Protein AF-W6NGU7-F1 (afdb_monomer)

Organism: Haemonchus contortus (NCBI:txid6289)

pLDDT: mean 90.73, std 14.0, range [36.94, 98.56]

Mean predicted aligned error: 6.14 Å

Structure (mmCIF, N/CA/C/O backbone):
data_AF-W6NGU7-F1
#
_entry.id   AF-W6NGU7-F1
#
loop_
_atom_site.group_PDB
_atom_site.id
_atom_site.type_symbol
_atom_site.label_atom_id
_atom_site.label_alt_id
_atom_site.label_comp_id
_atom_site.label_asym_id
_atom_site.label_entity_id
_atom_site.label_seq_id
_atom_site.pdbx_PDB_ins_code
_atom_site.Cartn_x
_atom_site.Cartn_y
_atom_site.Cartn_z
_atom_site.occupancy
_atom_site.B_iso_or_equiv
_atom_site.auth_seq_id
_atom_site.auth_comp_id
_atom_site.auth_asym_id
_atom_site.auth_atom_id
_atom_site.pdbx_PDB_model_num
ATOM 1 N N . TYR A 1 1 ? 5.693 -17.041 -11.071 1.00 96.50 1 TYR A N 1
ATOM 2 C CA . TYR A 1 1 ? 6.807 -16.173 -10.659 1.00 96.50 1 TYR A CA 1
ATOM 3 C C . TYR A 1 1 ? 6.241 -14.793 -10.405 1.00 96.50 1 TYR A C 1
ATOM 5 O O . TYR A 1 1 ? 5.363 -14.387 -11.156 1.00 96.50 1 TYR A O 1
ATOM 13 N N . ALA A 1 2 ? 6.645 -14.127 -9.330 1.00 98.19 2 ALA A N 1
ATOM 14 C CA . ALA A 1 2 ? 6.171 -12.786 -8.999 1.00 98.19 2 ALA A CA 1
ATOM 15 C C . ALA A 1 2 ? 7.295 -11.979 -8.355 1.00 98.19 2 ALA A C 1
ATOM 17 O O . ALA A 1 2 ? 8.080 -12.539 -7.589 1.00 98.19 2 ALA A O 1
ATOM 18 N N . VAL A 1 3 ? 7.331 -10.678 -8.635 1.00 98.12 3 VAL A N 1
ATOM 19 C CA . VAL A 1 3 ? 8.268 -9.720 -8.042 1.00 98.12 3 VAL A CA 1
ATOM 20 C C . VAL A 1 3 ? 7.463 -8.587 -7.412 1.00 98.12 3 VAL A C 1
ATOM 22 O O . VAL A 1 3 ? 6.506 -8.104 -8.012 1.00 98.12 3 VAL A O 1
ATOM 25 N N . THR A 1 4 ? 7.822 -8.179 -6.198 1.00 98.00 4 THR A N 1
ATOM 26 C CA . THR A 1 4 ? 7.176 -7.072 -5.482 1.00 98.00 4 THR A CA 1
ATOM 27 C C . THR A 1 4 ? 8.175 -5.959 -5.212 1.00 98.00 4 THR A C 1
ATOM 29 O O . THR A 1 4 ? 9.352 -6.215 -4.964 1.00 98.00 4 THR A O 1
ATOM 32 N N . SER A 1 5 ? 7.696 -4.715 -5.212 1.00 97.25 5 SER A N 1
ATOM 33 C CA . SER A 1 5 ? 8.523 -3.525 -4.984 1.00 97.25 5 SER A CA 1
ATOM 34 C C . SER A 1 5 ? 9.091 -3.420 -3.570 1.00 97.25 5 SER A C 1
ATOM 36 O O . SER A 1 5 ? 10.084 -2.735 -3.356 1.00 97.25 5 SER A O 1
ATOM 38 N N . ALA A 1 6 ? 8.422 -4.027 -2.595 1.00 96.12 6 ALA A N 1
ATOM 39 C CA . ALA A 1 6 ? 8.728 -3.907 -1.178 1.00 96.12 6 ALA A CA 1
ATOM 40 C C . ALA A 1 6 ? 8.421 -5.222 -0.452 1.00 96.12 6 ALA A C 1
ATOM 42 O O . ALA A 1 6 ? 7.676 -6.071 -0.964 1.00 96.12 6 ALA A O 1
ATOM 43 N N . ASP A 1 7 ? 8.971 -5.353 0.754 1.00 94.06 7 ASP A N 1
ATOM 44 C CA . ASP A 1 7 ? 8.638 -6.437 1.668 1.00 94.06 7 ASP A CA 1
ATOM 45 C C . ASP A 1 7 ? 7.287 -6.201 2.363 1.00 94.06 7 ASP A C 1
ATOM 47 O O . ASP A 1 7 ? 6.743 -5.094 2.367 1.00 94.06 7 ASP A O 1
ATOM 51 N N . TYR A 1 8 ? 6.747 -7.238 3.004 1.00 90.06 8 TYR A N 1
ATOM 52 C CA . TYR A 1 8 ? 5.404 -7.234 3.602 1.00 90.06 8 TYR A CA 1
ATOM 53 C C . TYR A 1 8 ? 5.187 -6.154 4.680 1.00 90.06 8 TYR A C 1
ATOM 55 O O . TYR A 1 8 ? 4.049 -5.834 5.025 1.00 90.06 8 TYR A O 1
ATOM 63 N N . ASN A 1 9 ? 6.264 -5.619 5.260 1.00 89.19 9 ASN A N 1
ATOM 64 C CA . ASN A 1 9 ? 6.237 -4.636 6.339 1.00 89.19 9 ASN A CA 1
ATOM 65 C C . ASN A 1 9 ? 6.692 -3.229 5.913 1.00 89.19 9 ASN A C 1
ATOM 67 O O . ASN A 1 9 ? 6.737 -2.335 6.769 1.00 89.19 9 ASN A O 1
ATOM 71 N N . GLU A 1 10 ? 6.970 -3.018 4.630 1.00 91.38 10 GLU A N 1
ATOM 72 C CA . GLU A 1 10 ? 7.546 -1.792 4.077 1.00 91.38 10 GLU A CA 1
ATOM 73 C C . GLU A 1 10 ? 6.582 -1.043 3.154 1.00 91.38 10 GLU A C 1
ATOM 75 O O . GLU A 1 10 ? 5.502 -1.516 2.805 1.00 91.38 10 GLU A O 1
ATOM 80 N N . LEU A 1 11 ? 6.965 0.182 2.795 1.00 90.44 11 LEU A N 1
ATOM 81 C CA . LEU A 1 11 ? 6.268 0.989 1.800 1.00 90.44 11 LEU A CA 1
ATOM 82 C C . LEU A 1 11 ? 7.056 0.974 0.495 1.00 90.44 11 LEU A C 1
ATOM 84 O O . LEU A 1 11 ? 8.282 0.994 0.515 1.00 90.44 11 LEU A O 1
ATOM 88 N N . GLY A 1 12 ? 6.345 1.030 -0.630 1.00 93.31 12 GLY A N 1
ATOM 89 C CA . GLY A 1 12 ? 6.946 1.455 -1.889 1.00 93.31 12 GLY A CA 1
ATOM 90 C C . GLY A 1 12 ? 7.210 2.964 -1.898 1.00 93.31 12 GLY A C 1
ATOM 91 O O . GLY A 1 12 ? 6.580 3.734 -1.155 1.00 93.31 12 GLY A O 1
ATOM 92 N N . PHE A 1 13 ? 8.099 3.398 -2.784 1.00 96.81 13 PHE A N 1
ATOM 93 C CA . PHE A 1 13 ? 8.490 4.798 -2.925 1.00 96.81 13 PHE A CA 1
ATOM 94 C C . PHE A 1 13 ? 8.098 5.357 -4.288 1.00 96.81 13 PHE A C 1
ATOM 96 O O . PHE A 1 13 ? 8.319 4.731 -5.324 1.00 96.81 13 PHE A O 1
ATOM 103 N N . ALA A 1 14 ? 7.551 6.569 -4.270 1.00 97.25 14 ALA A N 1
ATOM 104 C CA . ALA A 1 14 ? 7.391 7.387 -5.456 1.00 97.25 14 ALA A CA 1
ATOM 105 C C . ALA A 1 14 ? 8.722 8.084 -5.770 1.00 97.25 14 ALA A C 1
ATOM 107 O O . ALA A 1 14 ? 9.477 8.409 -4.855 1.00 97.25 14 ALA A O 1
ATOM 108 N N . THR A 1 15 ? 9.016 8.320 -7.043 1.00 96.25 15 THR A N 1
ATOM 109 C CA . THR A 1 15 ? 10.261 8.932 -7.517 1.00 96.25 15 THR A CA 1
ATOM 110 C C . THR A 1 15 ? 9.990 9.983 -8.591 1.00 96.25 15 THR A C 1
ATOM 112 O O . THR A 1 15 ? 8.844 10.195 -8.990 1.00 96.25 15 THR A O 1
ATOM 115 N N . TYR A 1 16 ? 11.032 10.695 -9.027 1.00 95.06 16 TYR A N 1
ATOM 116 C CA . TYR A 1 16 ? 10.903 11.871 -9.899 1.00 95.06 16 TYR A CA 1
ATOM 117 C C . TYR A 1 16 ? 10.028 12.977 -9.290 1.00 95.06 16 TYR A C 1
ATOM 119 O O . TYR A 1 16 ? 9.291 13.682 -9.976 1.00 95.06 16 TYR A O 1
ATOM 127 N N . CYS A 1 17 ? 10.112 13.128 -7.967 1.00 95.12 17 CYS A N 1
ATOM 128 C CA . CYS A 1 17 ? 9.355 14.119 -7.202 1.00 95.12 17 CYS A CA 1
ATOM 129 C C . CYS A 1 17 ? 9.950 15.534 -7.302 1.00 95.12 17 CYS A C 1
ATOM 131 O O . CYS A 1 17 ? 9.312 16.524 -6.923 1.00 95.12 17 CYS A O 1
ATOM 133 N N . ASP A 1 18 ? 11.180 15.643 -7.809 1.00 89.56 18 ASP A N 1
ATOM 134 C CA . ASP A 1 18 ? 11.758 16.908 -8.239 1.00 89.56 18 ASP A CA 1
ATOM 135 C C . ASP A 1 18 ? 11.847 16.963 -9.759 1.00 89.56 18 ASP A C 1
ATOM 137 O O . ASP A 1 18 ? 12.786 16.452 -10.355 1.00 89.56 18 ASP A O 1
ATOM 141 N N . ASN A 1 19 ? 10.794 17.510 -10.362 1.00 90.31 19 ASN A N 1
ATOM 142 C CA . ASN A 1 19 ? 10.648 17.700 -11.796 1.00 90.31 19 ASN A CA 1
ATOM 143 C C . ASN A 1 19 ? 10.334 19.171 -12.107 1.00 90.31 19 ASN A C 1
ATOM 145 O O . ASN A 1 19 ? 9.852 19.914 -11.242 1.00 90.31 19 ASN A O 1
ATOM 149 N N . ASP A 1 20 ? 10.581 19.550 -13.359 1.00 87.06 20 ASP A N 1
ATOM 150 C CA . ASP A 1 20 ? 10.415 20.914 -13.878 1.00 87.06 20 ASP A CA 1
ATOM 151 C C . ASP A 1 20 ? 8.970 21.239 -14.291 1.00 87.06 20 ASP A C 1
ATOM 153 O O . ASP A 1 20 ? 8.683 22.347 -14.731 1.00 87.06 20 ASP A O 1
ATOM 157 N N . LEU A 1 21 ? 8.048 20.281 -14.152 1.00 88.38 21 LEU A N 1
ATOM 158 C CA . LEU A 1 21 ? 6.637 20.438 -14.514 1.00 88.38 21 LEU A CA 1
ATOM 159 C C . LEU A 1 21 ? 5.780 20.953 -13.348 1.00 88.38 21 LEU A C 1
ATOM 161 O O . LEU A 1 21 ? 4.565 21.063 -13.491 1.00 88.38 21 LEU A O 1
ATOM 165 N N . ASP A 1 22 ? 6.392 21.207 -12.184 1.00 84.75 22 ASP A N 1
ATOM 166 C CA . ASP A 1 22 ? 5.703 21.511 -10.921 1.00 84.75 22 ASP A CA 1
ATOM 167 C C . ASP A 1 22 ? 4.605 20.489 -10.565 1.00 84.75 22 ASP A C 1
ATOM 169 O O . ASP A 1 22 ? 3.652 20.786 -9.844 1.00 84.75 22 ASP A O 1
ATOM 173 N N . LEU A 1 23 ? 4.763 19.248 -11.027 1.00 91.69 23 LEU A N 1
ATOM 174 C CA . LEU A 1 23 ? 3.886 18.134 -10.692 1.00 91.69 23 LEU A CA 1
ATOM 175 C C . LEU A 1 23 ? 4.378 17.422 -9.417 1.00 91.69 23 LEU A C 1
ATOM 177 O O . LEU A 1 23 ? 5.518 17.627 -8.972 1.00 91.69 23 LEU A O 1
ATOM 181 N N . PRO A 1 24 ? 3.547 16.555 -8.807 1.00 94.19 24 PRO A N 1
ATOM 182 C CA . PRO A 1 24 ? 4.011 15.560 -7.843 1.00 94.19 24 PRO A CA 1
ATOM 183 C C . PRO A 1 24 ? 5.054 14.598 -8.454 1.00 94.19 24 PRO A C 1
ATOM 185 O O . PRO A 1 24 ? 5.667 14.864 -9.483 1.00 94.19 24 PRO A O 1
ATOM 188 N N . CYS A 1 25 ? 5.284 13.457 -7.811 1.00 96.62 25 CYS A N 1
ATOM 189 C CA . CYS A 1 25 ? 6.168 12.415 -8.334 1.00 96.62 25 CYS A CA 1
ATOM 190 C C . CYS A 1 25 ? 5.651 11.834 -9.665 1.00 96.62 25 CYS A C 1
ATOM 192 O O . CYS A 1 25 ? 4.457 11.573 -9.792 1.00 96.62 25 CYS A O 1
ATOM 194 N N . LEU A 1 26 ? 6.547 11.606 -10.632 1.00 96.31 26 LEU A N 1
ATOM 195 C CA . LEU A 1 26 ? 6.194 11.117 -11.978 1.00 96.31 26 LEU A CA 1
ATOM 196 C C . LEU A 1 26 ? 6.292 9.593 -12.133 1.00 96.31 26 LEU A C 1
ATOM 198 O O . LEU A 1 26 ? 5.930 9.055 -13.174 1.00 96.31 26 LEU A O 1
ATOM 202 N N . GLY A 1 27 ? 6.783 8.885 -11.119 1.00 95.94 27 GLY A N 1
ATOM 203 C CA . GLY A 1 27 ? 6.877 7.430 -11.157 1.00 95.94 27 GLY A CA 1
ATOM 204 C C . GLY A 1 27 ? 6.996 6.809 -9.774 1.00 95.94 27 GLY A C 1
ATOM 205 O O . GLY A 1 27 ? 6.992 7.502 -8.757 1.00 95.94 27 GLY A O 1
ATOM 206 N N . ALA A 1 28 ? 7.135 5.488 -9.744 1.00 96.88 28 ALA A N 1
ATOM 207 C CA . ALA A 1 28 ? 7.491 4.721 -8.555 1.00 96.88 28 ALA A CA 1
ATOM 208 C C . ALA A 1 28 ? 8.871 4.096 -8.754 1.00 96.88 28 ALA A C 1
ATOM 210 O O . ALA A 1 28 ? 9.145 3.595 -9.839 1.00 96.88 28 ALA A O 1
ATOM 211 N N . GLU A 1 29 ? 9.729 4.124 -7.731 1.00 95.94 29 GLU A N 1
ATOM 212 C CA . GLU A 1 29 ? 11.142 3.723 -7.826 1.00 95.94 29 GLU A CA 1
ATOM 213 C C . GLU A 1 29 ? 11.304 2.329 -8.446 1.00 95.94 29 GLU A C 1
ATOM 215 O O . GLU A 1 29 ? 11.962 2.186 -9.471 1.00 95.94 29 GLU A O 1
ATOM 220 N N . PHE A 1 30 ? 10.622 1.326 -7.886 1.00 97.44 30 PHE A N 1
ATOM 221 C CA . PHE A 1 30 ? 10.613 -0.031 -8.433 1.00 97.44 30 PHE A CA 1
ATOM 222 C C . PHE A 1 30 ? 10.146 -0.067 -9.891 1.00 97.44 30 PHE A C 1
ATOM 224 O O . PHE A 1 30 ? 10.759 -0.728 -10.723 1.00 97.44 30 PHE A O 1
ATOM 231 N N . SER A 1 31 ? 9.056 0.642 -10.198 1.00 97.94 31 SER A N 1
ATOM 232 C CA . SER A 1 31 ? 8.428 0.585 -11.515 1.00 97.94 31 SER A CA 1
ATOM 233 C C . SER A 1 31 ? 9.308 1.200 -12.594 1.00 97.94 31 SER A C 1
ATOM 235 O O . SER A 1 31 ? 9.502 0.593 -13.638 1.00 97.94 31 SER A O 1
ATOM 237 N N . VAL A 1 32 ? 9.869 2.385 -12.343 1.00 97.12 32 VAL A N 1
ATOM 238 C CA . VAL A 1 32 ? 10.741 3.047 -13.320 1.00 97.12 32 VAL A CA 1
ATOM 239 C C . VAL A 1 32 ? 12.029 2.255 -13.530 1.00 97.12 32 VAL A C 1
ATOM 241 O O . VAL A 1 32 ? 12.538 2.216 -14.640 1.00 97.12 32 VAL A O 1
ATOM 244 N N . ASN A 1 33 ? 12.527 1.567 -12.498 1.00 96.56 33 ASN A N 1
ATOM 245 C CA . ASN A 1 33 ? 13.742 0.770 -12.614 1.00 96.56 33 ASN A CA 1
ATOM 246 C C . ASN A 1 33 ? 13.589 -0.408 -13.584 1.00 96.56 33 ASN A C 1
ATOM 248 O O . ASN A 1 33 ? 14.503 -0.622 -14.367 1.00 96.56 33 ASN A O 1
ATOM 252 N N . TRP A 1 34 ? 12.472 -1.148 -13.567 1.00 97.56 34 TRP A N 1
ATOM 253 C CA . TRP A 1 34 ? 12.286 -2.255 -14.519 1.00 97.56 34 TRP A CA 1
ATOM 254 C C . TRP A 1 34 ? 11.831 -1.770 -15.900 1.00 97.56 34 TRP A C 1
ATOM 256 O O . TRP A 1 34 ? 12.250 -2.330 -16.904 1.00 97.56 34 TRP A O 1
ATOM 266 N N . MET A 1 35 ? 11.007 -0.715 -15.974 1.00 97.00 35 MET A N 1
ATOM 267 C CA . MET A 1 35 ? 10.537 -0.193 -17.266 1.00 97.00 35 MET A CA 1
ATOM 268 C C . MET A 1 35 ? 11.685 0.406 -18.076 1.00 97.00 35 MET A C 1
ATOM 270 O O . MET A 1 35 ? 11.858 0.076 -19.243 1.00 97.00 35 MET A O 1
ATOM 274 N N . GLU A 1 36 ? 12.511 1.247 -17.451 1.00 94.81 36 GLU A N 1
ATOM 275 C CA . GLU A 1 36 ? 13.624 1.876 -18.160 1.00 94.81 36 GLU A CA 1
ATOM 276 C C . GLU A 1 36 ? 14.799 0.919 -18.421 1.00 94.81 36 GLU A C 1
ATOM 278 O O . GLU A 1 36 ? 15.719 1.255 -19.169 1.00 94.81 36 GLU A O 1
ATOM 283 N N . ASP A 1 37 ? 14.829 -0.225 -17.743 1.00 95.25 37 ASP A N 1
ATOM 284 C CA . ASP A 1 37 ? 15.736 -1.319 -18.062 1.00 95.25 37 ASP A CA 1
ATOM 285 C C . ASP A 1 37 ? 15.281 -2.017 -19.348 1.00 95.25 37 ASP A C 1
ATOM 287 O O . ASP A 1 37 ? 16.026 -2.029 -20.328 1.00 95.25 37 ASP A O 1
ATOM 291 N N . SER A 1 38 ? 14.012 -2.432 -19.414 1.00 94.56 38 SER A N 1
ATOM 292 C CA . SER A 1 38 ? 13.414 -2.999 -20.627 1.00 94.56 38 SER A CA 1
ATOM 293 C C . SER A 1 38 ? 13.476 -2.066 -21.845 1.00 94.56 38 SER A C 1
ATOM 295 O O . SER A 1 38 ? 13.589 -2.545 -22.969 1.00 94.56 38 SER A O 1
ATOM 297 N N . ASP A 1 39 ? 13.443 -0.742 -21.651 1.00 91.44 39 ASP A N 1
ATOM 298 C CA . ASP A 1 39 ? 13.629 0.238 -22.735 1.00 91.44 39 ASP A CA 1
ATOM 299 C C . ASP A 1 39 ? 15.064 0.253 -23.304 1.00 91.44 39 ASP A C 1
ATOM 301 O O . ASP A 1 39 ? 15.286 0.715 -24.428 1.00 91.44 39 ASP A O 1
ATOM 305 N N . ARG A 1 40 ? 16.062 -0.198 -22.530 1.00 88.94 40 ARG A N 1
ATOM 306 C CA . ARG A 1 40 ? 17.495 -0.077 -22.857 1.00 88.94 40 ARG A CA 1
ATOM 307 C C . ARG A 1 40 ? 18.171 -1.408 -23.180 1.00 88.94 40 ARG A C 1
ATOM 309 O O . ARG A 1 40 ? 19.130 -1.401 -23.955 1.00 88.94 40 ARG A O 1
ATOM 316 N N . GLN A 1 41 ? 17.731 -2.509 -22.578 1.00 87.94 41 GLN A N 1
ATOM 317 C CA . GLN A 1 41 ? 18.317 -3.836 -22.776 1.00 87.94 41 GLN A CA 1
ATOM 318 C C . GLN A 1 41 ? 17.692 -4.568 -23.959 1.00 87.94 41 GLN A C 1
ATOM 320 O O . GLN A 1 41 ? 16.558 -4.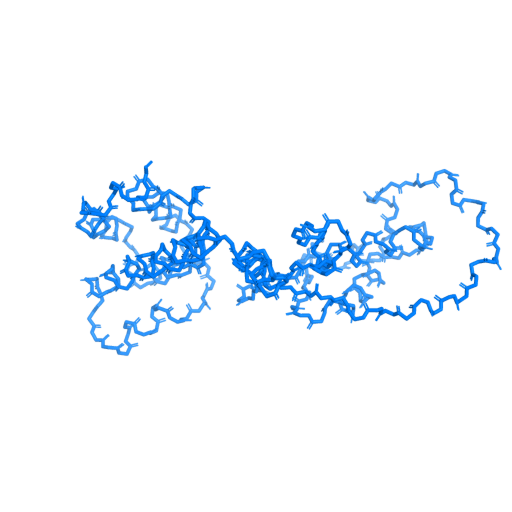312 -24.355 1.00 87.94 41 GLN A O 1
ATOM 325 N N . ASP A 1 42 ? 18.422 -5.545 -24.499 1.00 90.12 42 ASP A N 1
ATOM 326 C CA . ASP A 1 42 ? 17.827 -6.530 -25.398 1.00 90.12 42 ASP A CA 1
ATOM 327 C C . ASP A 1 42 ? 17.021 -7.550 -24.580 1.00 90.12 42 ASP A C 1
ATOM 329 O O . ASP A 1 42 ? 17.541 -8.574 -24.129 1.00 90.12 42 ASP A O 1
ATOM 333 N N . ILE A 1 43 ? 15.726 -7.276 -24.418 1.00 93.31 43 ILE A N 1
ATOM 334 C CA . ILE A 1 43 ? 14.787 -8.126 -23.670 1.00 93.31 43 ILE A CA 1
ATOM 335 C C . ILE A 1 43 ? 14.584 -9.517 -24.293 1.00 93.31 43 ILE A C 1
ATOM 337 O O . ILE A 1 43 ? 13.935 -10.375 -23.695 1.00 93.31 43 ILE A O 1
ATOM 341 N N . THR A 1 44 ? 15.101 -9.771 -25.503 1.00 92.00 44 THR A N 1
ATOM 342 C CA . THR A 1 44 ? 15.096 -11.121 -26.091 1.00 92.00 44 THR A CA 1
ATOM 343 C C . THR A 1 44 ? 16.211 -12.006 -25.536 1.00 92.00 44 THR A C 1
ATOM 345 O O . THR A 1 44 ? 16.123 -13.231 -25.647 1.00 92.00 44 THR A O 1
ATOM 348 N N . LEU A 1 45 ? 17.230 -11.390 -24.929 1.00 93.56 45 LEU A N 1
ATOM 349 C CA . LEU A 1 45 ? 18.390 -12.046 -24.333 1.00 93.56 45 LEU A CA 1
ATOM 350 C C . LEU A 1 45 ? 18.381 -11.962 -22.807 1.00 93.56 45 LEU A C 1
ATOM 352 O O . LEU A 1 45 ? 18.749 -12.935 -22.156 1.00 93.56 45 LEU A O 1
ATOM 356 N N . GLU A 1 46 ? 17.967 -10.824 -22.248 1.00 96.00 46 GLU A N 1
ATOM 357 C CA . GLU A 1 46 ? 17.865 -10.643 -20.801 1.00 96.00 46 GLU A CA 1
ATOM 358 C C . GLU A 1 46 ? 16.831 -11.595 -20.191 1.00 96.00 46 GLU A C 1
ATOM 360 O O . GLU A 1 46 ? 15.690 -11.692 -20.654 1.00 96.00 46 GLU A O 1
ATOM 365 N N . THR A 1 47 ? 17.222 -12.274 -19.116 1.00 98.19 47 THR A N 1
ATOM 366 C CA . THR A 1 47 ? 16.341 -13.138 -18.327 1.00 98.19 47 THR A CA 1
ATOM 367 C C . THR A 1 47 ? 15.592 -12.361 -17.243 1.00 98.19 47 THR A C 1
ATOM 369 O O . THR A 1 47 ? 16.077 -11.365 -16.703 1.00 98.19 47 THR A O 1
ATOM 372 N N . LEU A 1 48 ? 14.423 -12.860 -16.831 1.00 98.56 48 LEU A N 1
ATOM 373 C CA . LEU A 1 48 ? 13.684 -12.308 -15.685 1.00 98.56 48 LEU A CA 1
ATOM 374 C C . LEU A 1 48 ? 14.529 -12.268 -14.394 1.00 98.56 48 LEU A C 1
ATOM 376 O O . LEU A 1 48 ? 14.329 -11.409 -13.534 1.00 98.56 48 LEU A O 1
ATOM 380 N N . GLY A 1 49 ? 15.457 -13.212 -14.225 1.00 98.50 49 GLY A N 1
ATOM 381 C CA . GLY A 1 49 ? 16.382 -13.287 -13.099 1.00 98.50 49 GLY A CA 1
ATOM 382 C C . GLY A 1 49 ? 17.433 -12.177 -13.107 1.00 98.50 49 GLY A C 1
ATOM 383 O O . GLY A 1 49 ? 17.699 -11.603 -12.049 1.00 98.50 49 GLY A O 1
ATOM 384 N N . GLU A 1 50 ? 17.989 -11.855 -14.275 1.00 98.44 50 GLU A N 1
ATOM 385 C CA . GLU A 1 50 ? 18.927 -10.740 -14.458 1.00 98.44 50 GLU A CA 1
ATOM 386 C C . GLU A 1 50 ? 18.238 -9.399 -14.202 1.00 98.44 50 GLU A C 1
ATOM 388 O O . GLU A 1 50 ? 18.701 -8.641 -13.341 1.00 98.44 50 GLU A O 1
ATOM 393 N N . GLN A 1 51 ? 17.074 -9.175 -14.825 1.00 98.38 51 GLN A N 1
ATOM 394 C CA . GLN A 1 51 ? 16.262 -7.981 -14.587 1.00 98.38 51 GLN A CA 1
ATOM 395 C C . GLN A 1 51 ? 15.910 -7.844 -13.096 1.00 98.38 51 GLN A C 1
ATOM 397 O O . GLN A 1 51 ? 16.005 -6.762 -12.517 1.00 98.38 51 GLN A O 1
ATOM 402 N N . PHE A 1 52 ? 15.561 -8.945 -12.417 1.00 98.50 52 PHE A N 1
ATOM 403 C CA . PHE A 1 52 ? 15.284 -8.924 -10.979 1.00 98.50 52 PHE A CA 1
ATOM 404 C C . PHE A 1 52 ? 16.481 -8.451 -10.142 1.00 98.50 52 PHE A C 1
ATOM 406 O O . PHE A 1 52 ? 16.300 -7.591 -9.277 1.00 98.50 52 PHE A O 1
ATOM 413 N N . GLU A 1 53 ? 17.684 -9.005 -10.339 1.00 98.38 53 GLU A N 1
ATOM 414 C CA . GLU A 1 53 ? 18.846 -8.605 -9.529 1.00 98.38 53 GLU A CA 1
ATOM 415 C C . GLU A 1 53 ? 19.265 -7.157 -9.824 1.00 98.38 53 GLU A C 1
ATOM 417 O O . GLU A 1 53 ? 19.629 -6.433 -8.892 1.00 98.38 53 GLU A O 1
ATOM 422 N N . LEU A 1 54 ? 19.135 -6.698 -11.075 1.00 97.50 54 LEU A N 1
ATOM 423 C CA . LEU A 1 54 ? 19.360 -5.298 -11.434 1.00 97.50 54 LEU A CA 1
ATOM 424 C C . LEU A 1 54 ? 18.355 -4.371 -10.739 1.00 97.50 54 LEU A C 1
ATOM 426 O O . LEU A 1 54 ? 18.751 -3.454 -10.017 1.00 97.50 54 LEU A O 1
ATOM 430 N N . VAL A 1 55 ? 17.055 -4.632 -10.894 1.00 97.25 55 VAL A N 1
ATOM 431 C CA . VAL A 1 55 ? 15.978 -3.820 -10.302 1.00 97.25 55 VAL A CA 1
ATOM 432 C C . VAL A 1 55 ? 16.076 -3.797 -8.780 1.00 97.25 55 VAL A C 1
ATOM 434 O O . VAL A 1 55 ? 15.861 -2.753 -8.161 1.00 97.25 55 VAL A O 1
ATOM 437 N N . LYS A 1 56 ? 16.450 -4.917 -8.159 1.00 97.12 56 LYS A N 1
ATOM 438 C CA . LYS A 1 56 ? 16.723 -5.007 -6.721 1.00 97.12 56 LYS A CA 1
ATOM 439 C C . LYS A 1 56 ? 17.936 -4.174 -6.297 1.00 97.12 56 LYS A C 1
ATOM 441 O O . LYS A 1 56 ? 17.910 -3.608 -5.211 1.00 97.12 56 LYS A O 1
ATOM 446 N N . GLY A 1 57 ? 18.977 -4.085 -7.125 1.00 96.44 57 GLY A N 1
ATOM 447 C CA . GLY A 1 57 ? 20.131 -3.215 -6.878 1.00 96.44 57 GLY A CA 1
ATOM 448 C C . GLY A 1 57 ? 19.816 -1.722 -7.030 1.00 96.44 57 GLY A C 1
ATOM 449 O O . GLY A 1 57 ? 20.381 -0.902 -6.309 1.00 96.44 57 GLY A O 1
ATOM 450 N N . LEU A 1 58 ? 18.902 -1.369 -7.939 1.00 95.12 58 LEU A N 1
ATOM 451 C CA . LEU A 1 58 ? 18.501 0.017 -8.213 1.00 95.12 58 LEU A CA 1
ATOM 452 C C . LEU A 1 58 ? 17.394 0.538 -7.283 1.00 95.12 58 LEU A C 1
ATOM 454 O O . LEU A 1 58 ? 17.276 1.746 -7.086 1.00 95.12 58 LEU A O 1
ATOM 458 N N . THR A 1 59 ? 16.562 -0.346 -6.732 1.00 95.56 59 THR A N 1
ATOM 459 C CA . THR A 1 59 ? 15.463 0.009 -5.821 1.00 95.56 59 THR A CA 1
ATOM 460 C C . THR A 1 59 ? 15.975 -0.055 -4.388 1.00 95.56 59 THR A C 1
ATOM 462 O O . THR A 1 59 ? 15.940 -1.107 -3.757 1.00 95.56 59 THR A O 1
ATOM 465 N N . VAL A 1 60 ? 16.508 1.061 -3.888 1.00 93.75 60 VAL A N 1
ATOM 466 C CA . VAL A 1 60 ? 17.261 1.087 -2.619 1.00 93.75 60 VAL A CA 1
ATOM 467 C C . VAL A 1 60 ? 16.433 1.556 -1.425 1.00 93.75 60 VAL A C 1
ATOM 469 O O . VAL A 1 60 ? 16.879 1.422 -0.286 1.00 93.75 60 VAL A O 1
ATOM 472 N N . LEU A 1 61 ? 15.245 2.126 -1.657 1.00 94.44 61 LEU A N 1
ATOM 473 C CA . LEU A 1 61 ? 14.392 2.646 -0.582 1.00 94.44 61 LEU A CA 1
ATOM 474 C C . LEU A 1 61 ? 13.454 1.580 0.003 1.00 94.44 61 LEU A C 1
ATOM 476 O O . LEU A 1 61 ? 12.902 1.783 1.085 1.00 94.44 61 LEU A O 1
ATOM 480 N N . SER A 1 62 ? 13.294 0.446 -0.677 1.00 96.12 62 SER A N 1
ATOM 481 C CA . SER A 1 62 ? 12.514 -0.708 -0.224 1.00 96.12 62 SER A CA 1
ATOM 482 C C . SER A 1 62 ? 13.166 -2.020 -0.648 1.00 96.12 62 SER A C 1
ATOM 484 O O . SER A 1 62 ? 13.997 -2.053 -1.553 1.00 96.12 62 SER A O 1
ATOM 486 N N . HIS A 1 63 ? 12.783 -3.129 -0.015 1.00 97.56 63 HIS A N 1
ATOM 487 C CA . HIS A 1 63 ? 13.334 -4.434 -0.372 1.00 97.56 63 HIS A CA 1
ATOM 488 C C . HIS A 1 63 ? 12.496 -5.128 -1.444 1.00 97.56 63 HIS A C 1
ATOM 490 O O . HIS A 1 63 ? 11.428 -5.669 -1.161 1.00 97.56 63 HIS A O 1
ATOM 496 N N . VAL A 1 64 ? 13.019 -5.186 -2.670 1.00 97.75 64 VAL A N 1
ATOM 497 C CA . VAL A 1 64 ? 12.415 -5.969 -3.756 1.00 97.75 64 VAL A CA 1
ATOM 498 C C . VAL A 1 64 ? 12.442 -7.458 -3.399 1.00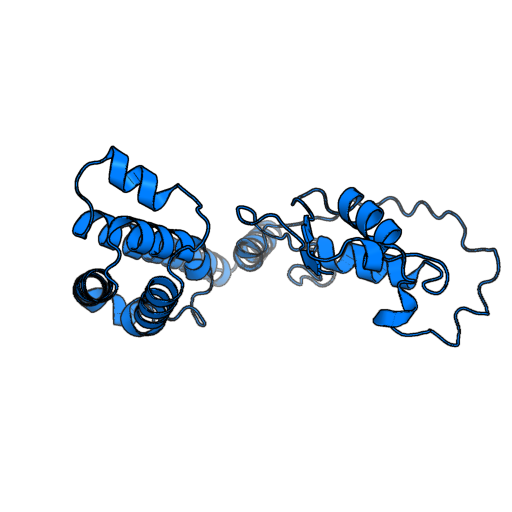 97.75 64 VAL A C 1
ATOM 500 O O . VAL A 1 64 ? 13.486 -8.009 -3.026 1.00 97.75 64 VAL A O 1
ATOM 503 N N . ARG A 1 65 ? 11.292 -8.132 -3.506 1.00 97.50 65 ARG A N 1
ATOM 504 C CA . ARG A 1 65 ? 11.146 -9.566 -3.200 1.00 97.50 65 ARG A CA 1
ATOM 505 C C . ARG A 1 65 ? 10.694 -10.343 -4.431 1.00 97.50 65 ARG A C 1
ATOM 507 O O . ARG A 1 65 ? 9.998 -9.802 -5.282 1.00 97.50 65 ARG A O 1
ATOM 514 N N . ARG A 1 66 ? 11.074 -11.623 -4.509 1.00 97.00 66 ARG A N 1
ATOM 515 C CA . ARG A 1 66 ? 10.594 -12.570 -5.529 1.00 97.00 66 ARG A CA 1
ATOM 516 C C . ARG A 1 66 ? 9.949 -13.794 -4.894 1.00 97.00 66 ARG A C 1
ATOM 518 O O . ARG A 1 66 ? 10.397 -14.250 -3.844 1.00 97.00 66 ARG A O 1
ATOM 525 N N . TYR A 1 67 ? 8.927 -14.329 -5.556 1.00 97.69 67 TYR A N 1
ATOM 526 C CA . TYR A 1 67 ? 8.090 -15.421 -5.059 1.00 97.69 67 TYR A CA 1
ATOM 527 C C . TYR A 1 67 ? 7.677 -16.400 -6.169 1.00 97.69 67 TYR A C 1
ATOM 529 O O . TYR A 1 67 ? 7.713 -16.098 -7.367 1.00 97.69 67 TYR A O 1
ATOM 537 N N . GLY A 1 68 ? 7.211 -17.579 -5.752 1.00 97.75 68 GLY A N 1
ATOM 538 C CA . GLY A 1 68 ? 6.718 -18.635 -6.637 1.00 97.75 68 GLY A CA 1
ATOM 539 C C . GLY A 1 68 ? 7.838 -19.509 -7.202 1.00 97.75 68 GLY A C 1
ATOM 540 O O . GLY A 1 68 ? 8.857 -19.720 -6.553 1.00 97.75 68 GLY A O 1
ATOM 541 N N . ASN A 1 69 ? 7.635 -20.042 -8.408 1.00 98.06 69 ASN A N 1
ATOM 542 C CA . ASN A 1 69 ? 8.628 -20.887 -9.068 1.00 98.06 69 ASN A CA 1
ATOM 543 C C . ASN A 1 69 ? 9.790 -20.046 -9.627 1.00 98.06 69 ASN A C 1
ATOM 545 O O . ASN A 1 69 ? 9.571 -19.227 -10.520 1.00 98.06 69 ASN A O 1
ATOM 549 N N . MET A 1 70 ? 10.999 -20.258 -9.101 1.00 97.62 70 MET A N 1
ATOM 550 C CA . MET A 1 70 ? 12.207 -19.525 -9.493 1.00 97.62 70 MET A CA 1
ATOM 551 C C . MET A 1 70 ? 12.767 -19.952 -10.850 1.00 97.62 70 MET A C 1
ATOM 553 O O . MET A 1 70 ? 13.469 -19.151 -11.448 1.00 97.62 70 MET A O 1
ATOM 557 N N . SER A 1 71 ? 12.417 -21.138 -11.366 1.00 98.06 71 SER A N 1
ATOM 558 C CA . SER A 1 71 ? 12.889 -21.588 -12.687 1.00 98.06 71 SER A CA 1
ATOM 559 C C . SER A 1 71 ? 12.372 -20.715 -13.834 1.00 98.06 71 SER A C 1
ATOM 561 O O . SER A 1 71 ? 13.007 -20.621 -14.870 1.00 98.06 71 SER A O 1
ATOM 563 N N . ILE A 1 72 ? 11.229 -20.044 -13.644 1.00 98.38 72 ILE A N 1
ATOM 564 C CA . ILE A 1 72 ? 10.709 -19.053 -14.604 1.00 98.38 72 ILE A CA 1
ATOM 565 C C . ILE A 1 72 ? 11.662 -17.848 -14.704 1.00 98.38 72 ILE A C 1
ATOM 567 O O . ILE A 1 72 ? 11.671 -17.147 -15.703 1.00 98.38 72 ILE A O 1
ATOM 571 N N . GLY A 1 73 ? 12.493 -17.609 -13.683 1.00 97.88 73 GLY A N 1
ATOM 572 C CA . GLY A 1 73 ? 13.517 -16.567 -13.711 1.00 97.88 73 GLY A CA 1
ATOM 573 C C . GLY A 1 73 ? 14.552 -16.750 -14.825 1.00 97.88 73 GLY A C 1
ATOM 574 O O . GLY A 1 73 ? 15.158 -15.765 -15.222 1.00 97.88 73 GLY A O 1
ATOM 575 N N . ASP A 1 74 ? 14.723 -17.965 -15.348 1.00 98.19 74 ASP A N 1
ATOM 576 C CA . ASP A 1 74 ? 15.658 -18.254 -16.441 1.00 98.19 74 ASP A CA 1
ATOM 577 C C . ASP A 1 74 ? 15.057 -17.941 -17.82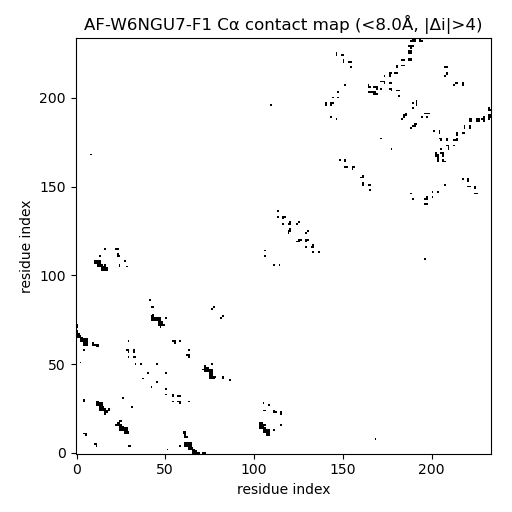9 1.00 98.19 74 ASP A C 1
ATOM 579 O O . ASP A 1 74 ? 15.741 -18.049 -18.846 1.00 98.19 74 ASP A O 1
ATOM 583 N N . GLU A 1 75 ? 13.771 -17.573 -17.897 1.00 98.06 75 GLU A N 1
ATOM 584 C CA . GLU A 1 75 ? 13.079 -17.254 -19.148 1.00 98.06 75 GLU A CA 1
ATOM 585 C C . GLU A 1 75 ? 13.344 -15.798 -19.587 1.00 98.06 75 GLU A C 1
ATOM 587 O O . GLU A 1 75 ? 13.443 -14.907 -18.732 1.00 98.06 75 GLU A O 1
ATOM 592 N N . PRO A 1 76 ? 13.424 -15.520 -20.905 1.00 97.38 76 PRO A N 1
ATOM 593 C CA . PRO A 1 76 ? 13.630 -14.166 -21.415 1.00 97.38 76 PRO A CA 1
ATOM 594 C C . PRO A 1 76 ? 12.499 -13.195 -21.056 1.00 97.38 76 PRO A C 1
ATOM 596 O O . PRO A 1 76 ? 11.315 -13.529 -21.169 1.00 97.38 76 PRO A O 1
ATOM 599 N N . VAL A 1 77 ? 12.850 -11.950 -20.729 1.00 97.38 77 VAL A N 1
ATOM 600 C CA . VAL A 1 77 ? 11.901 -10.869 -20.403 1.00 97.38 77 VAL A CA 1
ATOM 601 C C . VAL A 1 77 ? 10.879 -10.652 -21.529 1.00 97.38 77 VAL A C 1
ATOM 603 O O . VAL A 1 77 ? 9.674 -10.518 -21.283 1.00 97.38 77 VAL A O 1
ATOM 606 N N . GLY A 1 78 ? 11.332 -10.683 -22.783 1.00 96.00 78 GLY A N 1
ATOM 607 C CA . GLY A 1 78 ? 10.518 -10.435 -23.975 1.00 96.00 78 GLY A CA 1
ATOM 608 C C . GLY A 1 78 ? 9.385 -11.441 -24.193 1.00 96.00 78 GLY A C 1
ATOM 609 O O . GLY A 1 78 ? 8.415 -11.122 -24.878 1.00 96.00 78 GLY A O 1
ATOM 610 N N . TRP A 1 79 ? 9.439 -12.626 -23.571 1.00 96.19 79 TRP A N 1
ATOM 611 C CA . TRP A 1 79 ? 8.326 -13.584 -23.610 1.00 96.19 79 TRP A CA 1
ATOM 612 C C . TRP A 1 79 ? 7.092 -13.068 -22.855 1.00 96.19 79 TRP A C 1
ATOM 614 O O . TRP A 1 79 ? 5.969 -13.450 -23.182 1.00 96.19 79 TRP A O 1
ATOM 624 N N . PHE A 1 80 ? 7.294 -12.174 -21.883 1.00 96.88 80 PHE A N 1
ATOM 625 C CA . PHE A 1 80 ? 6.244 -11.613 -21.030 1.00 96.88 80 PHE A CA 1
ATOM 626 C C . PHE A 1 80 ? 5.911 -10.165 -21.382 1.00 96.88 80 PHE A C 1
ATOM 628 O O . PHE A 1 80 ? 4.744 -9.780 -21.353 1.00 96.88 80 PHE A O 1
ATOM 635 N N . GLN A 1 81 ? 6.927 -9.365 -21.711 1.00 95.50 81 GLN A N 1
ATOM 636 C CA . GLN A 1 81 ? 6.768 -7.937 -22.013 1.00 95.50 81 GLN A CA 1
ATOM 637 C C . GLN A 1 81 ? 6.545 -7.660 -23.509 1.00 95.50 81 GLN A C 1
ATOM 639 O O . GLN A 1 81 ? 6.236 -6.537 -23.900 1.00 95.50 81 GLN A O 1
ATOM 644 N N . GLY A 1 82 ? 6.619 -8.703 -24.339 1.00 91.25 82 GLY A N 1
ATOM 645 C CA . GLY A 1 82 ? 6.462 -8.619 -25.782 1.00 91.25 82 GLY A CA 1
ATOM 646 C C . GLY A 1 82 ? 7.782 -8.339 -26.493 1.00 91.25 82 GLY A C 1
ATOM 647 O O . GLY A 1 82 ? 8.721 -7.774 -25.944 1.00 91.25 82 GLY A O 1
ATOM 648 N N . PHE A 1 83 ? 7.850 -8.753 -27.756 1.00 81.75 83 PHE A N 1
ATOM 649 C CA . PHE A 1 83 ? 9.025 -8.538 -28.592 1.00 81.75 83 PHE A CA 1
ATOM 650 C C . PHE A 1 83 ? 8.913 -7.196 -29.322 1.00 81.75 83 PHE A C 1
ATOM 652 O O . PHE A 1 83 ? 8.002 -7.000 -30.132 1.00 81.75 83 PHE A O 1
ATOM 659 N N . HIS A 1 84 ? 9.870 -6.292 -29.114 1.00 67.25 84 HIS A N 1
ATOM 660 C CA . HIS A 1 84 ? 10.020 -5.130 -29.986 1.00 67.25 84 HIS A CA 1
ATOM 661 C C . HIS A 1 84 ? 10.610 -5.567 -31.334 1.00 67.25 84 HIS A C 1
ATOM 663 O O . HIS A 1 84 ? 11.773 -5.954 -31.419 1.00 67.25 84 HIS A O 1
ATOM 669 N N . LYS A 1 85 ? 9.829 -5.464 -32.420 1.00 57.16 85 LYS A N 1
ATOM 670 C CA . LYS A 1 85 ? 10.317 -5.727 -33.792 1.00 57.16 85 LYS A CA 1
ATOM 671 C C . LYS A 1 85 ? 11.506 -4.839 -34.196 1.00 57.16 85 LYS A C 1
ATOM 673 O O . LYS A 1 85 ? 12.290 -5.249 -35.046 1.00 57.16 85 LYS A O 1
ATOM 678 N N . ASP A 1 86 ? 11.649 -3.667 -33.577 1.00 57.16 86 ASP A N 1
ATOM 679 C CA . ASP A 1 86 ? 12.656 -2.664 -33.941 1.00 57.16 86 ASP A CA 1
ATOM 680 C C . ASP A 1 86 ? 13.979 -2.768 -33.157 1.00 57.16 86 ASP A C 1
ATOM 682 O O . ASP A 1 86 ? 14.960 -2.136 -33.547 1.00 57.16 86 ASP A O 1
ATOM 686 N N . MET A 1 87 ? 14.072 -3.613 -32.117 1.00 53.62 87 MET A N 1
ATOM 687 C CA . MET A 1 87 ? 15.333 -3.809 -31.373 1.00 53.62 87 MET A CA 1
ATOM 688 C C . MET A 1 87 ? 16.400 -4.594 -32.151 1.00 53.62 87 MET A C 1
ATOM 690 O O . MET A 1 87 ? 17.578 -4.520 -31.815 1.00 53.62 87 MET A O 1
ATOM 694 N N . LEU A 1 88 ? 16.039 -5.232 -33.272 1.00 50.25 88 LEU A N 1
ATOM 695 C CA . LEU A 1 88 ? 17.003 -5.811 -34.223 1.00 50.25 88 LEU A CA 1
ATOM 696 C C . LEU A 1 88 ? 17.881 -4.751 -34.929 1.00 50.25 88 LEU A C 1
ATOM 698 O O . LEU A 1 88 ? 18.698 -5.100 -35.782 1.00 50.25 88 LEU A O 1
ATOM 702 N N . ARG A 1 89 ? 17.715 -3.458 -34.608 1.00 49.03 89 ARG A N 1
ATOM 703 C CA . ARG A 1 89 ? 18.488 -2.336 -35.161 1.00 49.03 89 ARG A CA 1
ATOM 704 C C . ARG A 1 89 ? 19.326 -1.580 -34.130 1.00 49.03 89 ARG A C 1
ATOM 706 O O . ARG A 1 89 ? 19.623 -0.406 -34.351 1.00 49.03 89 ARG A O 1
ATOM 713 N N . THR A 1 90 ? 19.739 -2.198 -33.029 1.00 46.38 90 THR A N 1
ATOM 714 C CA . THR A 1 90 ? 20.714 -1.545 -32.149 1.00 46.38 90 THR A CA 1
ATOM 715 C C . THR A 1 90 ? 22.094 -1.540 -32.809 1.00 46.38 90 THR A C 1
ATOM 717 O O . THR A 1 90 ? 22.885 -2.482 -32.739 1.00 46.38 90 THR A O 1
ATOM 720 N N . ASP A 1 91 ? 22.381 -0.424 -33.483 1.00 42.31 91 ASP A N 1
ATOM 721 C CA . ASP A 1 91 ? 23.737 0.085 -33.637 1.00 42.31 91 ASP A CA 1
ATOM 722 C C . ASP A 1 91 ? 24.466 -0.097 -32.301 1.00 42.31 91 ASP A C 1
ATOM 724 O O . ASP A 1 91 ? 23.971 0.307 -31.245 1.00 42.31 91 ASP A O 1
ATOM 728 N N . LYS A 1 92 ? 25.656 -0.700 -32.344 1.00 45.25 92 LYS A N 1
ATOM 729 C CA . LYS A 1 92 ? 26.566 -0.897 -31.202 1.00 45.25 92 LYS A CA 1
ATOM 730 C C . LYS A 1 92 ? 27.179 0.430 -30.728 1.00 45.25 92 LYS A C 1
ATOM 732 O O . LYS A 1 92 ? 28.385 0.536 -30.522 1.00 45.25 92 LYS A O 1
ATOM 737 N N . SER A 1 93 ? 26.354 1.461 -30.612 1.00 42.00 93 SER A N 1
ATOM 738 C CA . SER A 1 93 ? 26.713 2.812 -30.217 1.00 42.00 93 SER A CA 1
ATOM 739 C C . SER A 1 93 ? 25.652 3.400 -29.284 1.00 42.00 93 SER A C 1
ATOM 741 O O . SER A 1 93 ? 25.332 4.584 -29.361 1.00 42.00 93 SER A O 1
ATOM 743 N N . SER A 1 94 ? 25.133 2.618 -28.339 1.00 41.78 94 SER A N 1
ATOM 744 C CA . SER A 1 94 ? 24.784 3.216 -27.056 1.00 41.78 94 SER A CA 1
ATOM 745 C C . SER A 1 94 ? 26.095 3.402 -26.303 1.00 41.78 94 SER A C 1
ATOM 747 O O . SER A 1 94 ? 26.642 2.515 -25.647 1.00 41.78 94 SER A O 1
ATOM 749 N N . THR A 1 95 ? 26.663 4.589 -26.495 1.00 36.94 95 THR A N 1
ATOM 750 C CA . THR A 1 95 ? 27.584 5.211 -25.555 1.00 36.94 95 THR A CA 1
ATOM 751 C C . THR A 1 95 ? 27.201 4.764 -24.150 1.00 36.94 95 THR A C 1
ATOM 753 O O . THR A 1 95 ? 26.034 4.868 -23.772 1.00 36.94 95 THR A O 1
ATOM 756 N N . LYS A 1 96 ? 28.175 4.297 -23.366 1.00 41.91 96 LYS A N 1
ATOM 757 C CA . LYS A 1 96 ? 28.080 4.315 -21.907 1.00 41.91 96 LYS A CA 1
ATOM 758 C C . LYS A 1 96 ? 27.955 5.778 -21.483 1.00 41.91 96 LYS A C 1
ATOM 760 O O . LYS A 1 96 ? 28.898 6.358 -20.952 1.00 41.91 96 LYS A O 1
ATOM 765 N N . SER A 1 97 ? 26.827 6.417 -21.774 1.00 38.78 97 SER A N 1
ATOM 766 C CA . SER A 1 97 ? 26.410 7.581 -21.038 1.00 38.78 97 SER A CA 1
ATOM 767 C C . SER A 1 97 ? 26.128 7.022 -19.660 1.00 38.78 97 SER A C 1
ATOM 769 O O . SER A 1 97 ? 25.042 6.531 -19.366 1.00 38.78 97 SER A O 1
ATOM 771 N N . GLY A 1 98 ? 27.149 7.089 -18.808 1.00 39.97 98 GLY A N 1
ATOM 772 C CA . GLY A 1 98 ? 26.915 7.434 -17.424 1.00 39.97 98 GLY A CA 1
ATOM 773 C C . GLY A 1 98 ? 26.197 8.776 -17.424 1.00 39.97 98 GLY A C 1
ATOM 774 O O . GLY A 1 98 ? 26.789 9.801 -17.098 1.00 39.97 98 GLY A O 1
ATOM 775 N N . GLU A 1 99 ? 24.922 8.777 -17.827 1.00 42.91 99 GLU A N 1
ATOM 776 C CA . GLU A 1 99 ? 23.963 9.670 -17.229 1.00 42.91 99 GLU A CA 1
ATOM 777 C C . GLU A 1 99 ? 24.121 9.360 -15.760 1.00 42.91 99 GLU A C 1
ATOM 779 O O . GLU A 1 99 ? 23.747 8.292 -15.275 1.00 42.91 99 GLU A O 1
ATOM 784 N N . SER A 1 100 ? 24.841 10.261 -15.092 1.00 44.28 100 SER A N 1
ATOM 785 C CA . SER A 1 100 ? 24.819 10.388 -13.652 1.00 44.28 100 SER A CA 1
ATOM 786 C C . SER A 1 100 ? 23.387 10.054 -13.269 1.00 44.28 100 SER A C 1
ATOM 788 O O . SER A 1 100 ? 22.474 10.717 -13.777 1.00 44.28 100 SER A O 1
ATOM 790 N N . HIS A 1 101 ? 23.180 8.978 -12.502 1.00 52.88 101 HIS A N 1
ATOM 791 C CA . HIS A 1 101 ? 21.914 8.742 -11.830 1.00 52.88 101 HIS A CA 1
ATOM 792 C C . HIS A 1 101 ? 21.724 9.979 -10.956 1.00 52.88 101 HIS A C 1
ATOM 794 O O . HIS A 1 101 ? 22.142 10.006 -9.798 1.00 52.88 101 HIS A O 1
ATOM 800 N N . HIS A 1 102 ? 21.212 11.056 -11.557 1.00 51.78 102 HIS A N 1
ATOM 801 C CA . HIS A 1 102 ? 20.927 12.305 -10.895 1.00 51.78 102 HIS A CA 1
ATOM 802 C C . HIS A 1 102 ? 20.048 11.864 -9.753 1.00 51.78 102 HIS A C 1
ATOM 804 O O . HIS A 1 102 ? 19.057 11.168 -9.986 1.00 51.78 102 HIS A O 1
ATOM 810 N N . ARG A 1 103 ? 20.512 12.121 -8.529 1.00 64.00 103 ARG A N 1
ATOM 811 C CA . ARG A 1 103 ? 19.943 11.530 -7.325 1.00 64.00 103 ARG A CA 1
ATOM 812 C C . ARG A 1 103 ? 18.444 11.804 -7.331 1.00 64.00 103 ARG A C 1
ATOM 814 O O . ARG A 1 103 ? 18.029 12.924 -7.039 1.00 64.00 103 ARG A O 1
ATOM 821 N N . ARG A 1 104 ? 17.651 10.799 -7.718 1.00 85.94 104 ARG A N 1
ATOM 822 C CA . ARG A 1 104 ? 16.212 10.961 -7.909 1.00 85.94 104 ARG A CA 1
ATOM 823 C C . ARG A 1 104 ? 15.637 11.321 -6.552 1.00 85.94 104 ARG A C 1
ATOM 825 O O . ARG A 1 104 ? 15.904 10.644 -5.557 1.00 85.94 104 ARG A O 1
ATOM 832 N N . ILE A 1 105 ? 14.889 12.416 -6.486 1.00 92.75 105 ILE A N 1
ATOM 833 C CA . ILE A 1 105 ? 14.168 12.737 -5.262 1.00 92.75 105 ILE A CA 1
ATOM 834 C C . ILE A 1 105 ? 12.954 11.821 -5.207 1.00 92.75 105 ILE A C 1
ATOM 8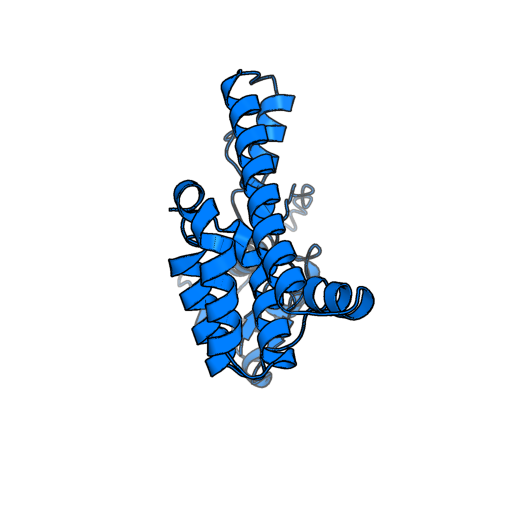36 O O . ILE A 1 105 ? 12.083 11.875 -6.078 1.00 92.75 105 ILE A O 1
ATOM 840 N N . SER A 1 106 ? 12.933 10.989 -4.173 1.00 95.50 106 SER A N 1
ATOM 841 C CA . SER A 1 106 ? 11.882 10.018 -3.914 1.00 95.50 106 SER A CA 1
ATOM 842 C C . SER A 1 106 ? 11.221 10.294 -2.571 1.00 95.50 106 SER A C 1
ATOM 844 O O . SER A 1 106 ? 11.878 10.724 -1.617 1.00 95.50 106 SER A O 1
ATOM 846 N N . TRP A 1 107 ? 9.924 10.021 -2.483 1.00 96.88 107 TRP A N 1
ATOM 847 C CA . TRP A 1 107 ? 9.122 10.166 -1.270 1.00 96.88 107 TRP A CA 1
ATOM 848 C C . TRP A 1 107 ? 8.373 8.862 -0.973 1.00 96.88 107 TRP A C 1
ATOM 850 O O . TRP A 1 107 ? 8.028 8.134 -1.907 1.00 96.88 107 TRP A O 1
ATOM 860 N N . PRO A 1 108 ? 8.083 8.544 0.304 1.00 95.56 108 PRO A N 1
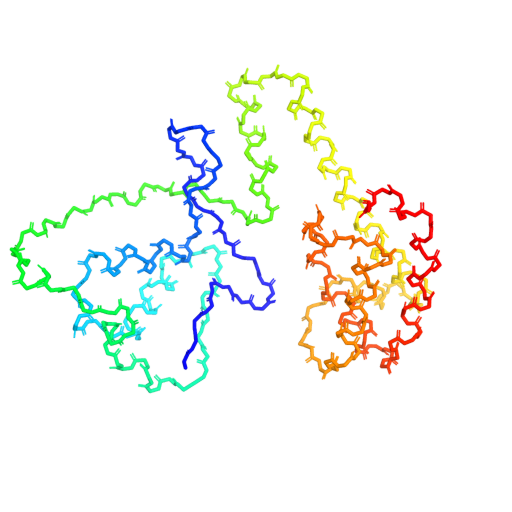ATOM 861 C CA . PRO A 1 108 ? 7.192 7.433 0.629 1.00 95.56 108 PRO A CA 1
ATOM 862 C C . PRO A 1 108 ? 5.856 7.605 -0.099 1.00 95.56 108 PRO A C 1
ATOM 864 O O . PRO A 1 108 ? 5.296 8.701 -0.080 1.00 95.56 108 PRO A O 1
ATOM 867 N N . SER A 1 109 ? 5.323 6.544 -0.715 1.00 94.38 109 SER A N 1
ATOM 868 C CA . SER A 1 109 ? 4.149 6.668 -1.605 1.00 94.38 109 SER A CA 1
ATOM 869 C C . SER A 1 109 ? 2.932 7.298 -0.918 1.00 94.38 109 SER A C 1
ATOM 871 O O . SER A 1 109 ? 2.229 8.108 -1.510 1.00 94.38 109 SER A O 1
ATOM 873 N N . ARG A 1 110 ? 2.728 7.003 0.371 1.00 94.06 110 ARG A N 1
ATOM 874 C CA . ARG A 1 110 ? 1.633 7.573 1.176 1.00 94.06 110 ARG A CA 1
ATOM 875 C C . ARG A 1 110 ? 1.817 9.045 1.525 1.00 94.06 110 ARG A C 1
ATOM 877 O O . ARG A 1 110 ? 0.886 9.665 2.019 1.00 94.06 110 ARG A O 1
ATOM 884 N N . ASP A 1 111 ? 3.004 9.605 1.333 1.00 95.81 111 ASP A N 1
ATOM 885 C CA . ASP A 1 111 ? 3.328 10.980 1.712 1.00 95.81 111 ASP A CA 1
ATOM 886 C C . ASP A 1 111 ? 3.430 11.915 0.505 1.00 95.81 111 ASP A C 1
ATOM 888 O O . ASP A 1 111 ? 3.697 13.098 0.698 1.00 95.81 111 ASP A O 1
ATOM 892 N N . VAL A 1 112 ? 3.212 11.422 -0.719 1.00 96.62 112 VAL A N 1
ATOM 893 C CA . VAL A 1 112 ? 3.422 12.195 -1.954 1.00 96.62 112 VAL A CA 1
ATOM 894 C C . VAL A 1 112 ? 2.640 13.505 -1.952 1.00 96.62 112 VAL A C 1
ATOM 896 O O . VAL A 1 112 ? 3.233 14.554 -2.189 1.00 96.62 112 VAL A O 1
ATOM 899 N N . GLU A 1 113 ? 1.349 13.464 -1.620 1.00 95.50 113 GLU A N 1
ATOM 900 C CA . GLU A 1 113 ? 0.490 14.653 -1.554 1.00 95.50 113 GLU A CA 1
ATOM 901 C C . GLU A 1 113 ? 1.030 15.683 -0.547 1.00 95.50 113 GLU A C 1
ATOM 903 O O . GLU A 1 113 ? 1.299 16.835 -0.892 1.00 95.50 113 GLU A O 1
ATOM 908 N N . LEU A 1 114 ? 1.276 15.249 0.693 1.00 96.25 114 LEU A N 1
ATOM 909 C CA . LEU A 1 114 ? 1.765 16.120 1.761 1.00 96.25 114 LEU A CA 1
ATOM 910 C C . LEU A 1 114 ? 3.145 16.709 1.431 1.00 96.25 114 LEU A C 1
ATOM 912 O O . LEU A 1 114 ? 3.387 17.896 1.654 1.00 96.25 114 LEU A O 1
ATOM 916 N N . ARG A 1 115 ? 4.054 15.896 0.886 1.00 96.44 115 ARG A N 1
ATOM 917 C CA . ARG A 1 115 ? 5.403 16.320 0.490 1.00 96.44 115 ARG A CA 1
ATOM 918 C C . ARG A 1 115 ? 5.364 17.302 -0.673 1.00 96.44 115 ARG A C 1
ATOM 920 O O . ARG A 1 115 ? 6.118 18.274 -0.660 1.00 96.44 115 ARG A O 1
ATOM 927 N N . HIS A 1 116 ? 4.467 17.093 -1.633 1.00 95.06 116 HIS A N 1
ATOM 928 C CA . HIS A 1 116 ? 4.268 18.010 -2.746 1.00 95.06 116 HIS A CA 1
ATOM 929 C C . HIS A 1 116 ? 3.781 19.380 -2.254 1.00 95.06 116 HIS A C 1
ATOM 931 O O . HIS A 1 116 ? 4.409 20.392 -2.558 1.00 95.06 116 HIS A O 1
ATOM 937 N N . LEU A 1 117 ? 2.758 19.425 -1.394 1.00 94.94 117 LEU A N 1
ATOM 938 C CA . LEU A 1 117 ? 2.272 20.679 -0.801 1.00 94.94 117 LEU A CA 1
ATOM 939 C C . LEU A 1 117 ? 3.353 21.394 0.025 1.00 94.94 117 LEU A C 1
ATOM 941 O O . LEU A 1 117 ? 3.515 22.613 -0.063 1.00 94.94 117 LEU A O 1
ATOM 945 N N . GLN A 1 118 ? 4.143 20.646 0.802 1.00 93.75 118 GLN A N 1
ATOM 946 C CA . GLN A 1 118 ? 5.283 21.195 1.545 1.00 93.75 118 GLN A CA 1
ATOM 947 C C . GLN A 1 118 ? 6.349 21.783 0.610 1.00 93.75 118 GLN A C 1
ATOM 949 O O . GLN A 1 118 ? 6.877 22.862 0.886 1.00 93.75 118 GLN A O 1
ATOM 954 N N . LYS A 1 119 ? 6.641 21.115 -0.511 1.00 92.44 119 LYS A N 1
ATOM 955 C CA . LYS A 1 119 ? 7.548 21.618 -1.550 1.00 92.44 119 LYS A CA 1
ATOM 956 C C . LYS A 1 119 ? 7.015 22.908 -2.182 1.00 92.44 119 LYS A C 1
ATOM 958 O O . LYS A 1 119 ? 7.767 23.875 -2.282 1.00 92.44 119 LYS A O 1
ATOM 963 N N . MET A 1 120 ? 5.731 22.957 -2.549 1.00 90.81 120 MET A N 1
ATOM 964 C CA . MET A 1 120 ? 5.086 24.164 -3.089 1.00 90.81 120 MET A CA 1
ATOM 965 C C . MET A 1 120 ? 5.181 25.341 -2.115 1.00 90.81 120 MET A C 1
ATOM 967 O O . MET A 1 120 ? 5.554 26.448 -2.509 1.00 90.81 120 MET A O 1
ATOM 971 N N . LYS A 1 121 ? 4.918 25.086 -0.825 1.00 90.00 121 LYS A N 1
ATOM 972 C CA . LYS A 1 121 ? 5.090 26.076 0.239 1.00 90.00 121 LYS A CA 1
ATOM 973 C C . LYS A 1 121 ? 6.521 26.609 0.245 1.00 90.00 121 LYS A C 1
ATOM 975 O O . LYS A 1 121 ? 6.710 27.810 0.118 1.00 90.00 121 LYS A O 1
ATOM 980 N N . LEU A 1 122 ? 7.535 25.745 0.310 1.00 87.81 122 LEU A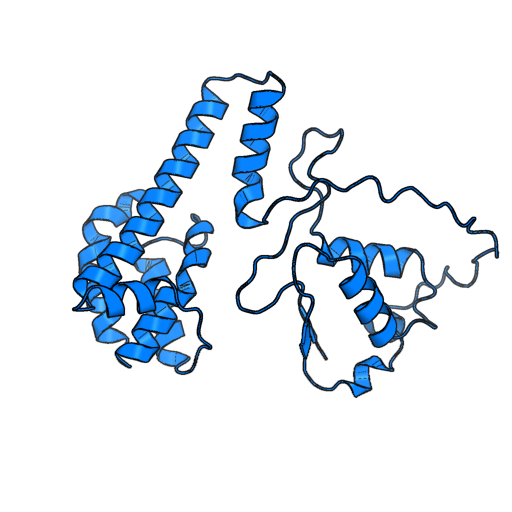 N 1
ATOM 981 C CA . LEU A 1 122 ? 8.944 26.167 0.324 1.00 87.81 122 LEU A CA 1
ATOM 982 C C . LEU A 1 122 ? 9.357 26.991 -0.908 1.00 87.81 122 LEU A C 1
ATOM 984 O O . LEU A 1 122 ? 10.171 27.899 -0.777 1.00 87.81 122 LEU A O 1
ATOM 988 N N . ARG A 1 123 ? 8.768 26.723 -2.081 1.00 85.12 123 ARG A N 1
ATOM 989 C CA . ARG A 1 123 ? 9.016 27.468 -3.330 1.00 85.12 123 ARG A CA 1
ATOM 990 C C . ARG A 1 123 ? 8.341 28.844 -3.395 1.00 85.12 123 ARG A C 1
ATOM 992 O O . ARG A 1 123 ? 8.446 29.522 -4.408 1.00 85.12 123 ARG A O 1
ATOM 999 N N . GLY A 1 124 ? 7.657 29.280 -2.338 1.00 76.75 124 GLY A N 1
ATOM 1000 C CA . GLY A 1 124 ? 7.040 30.606 -2.312 1.00 76.75 124 GLY A CA 1
ATOM 1001 C C . GLY A 1 124 ? 5.617 30.646 -2.870 1.00 76.75 124 GLY A C 1
ATOM 1002 O O . GLY A 1 124 ? 5.021 31.720 -2.880 1.00 76.75 124 GLY A O 1
ATOM 1003 N N . VAL A 1 125 ? 5.014 29.498 -3.217 1.00 71.75 125 VAL A N 1
ATOM 1004 C CA . VAL A 1 125 ? 3.563 29.381 -3.466 1.00 71.75 125 VAL A CA 1
ATOM 1005 C C . VAL A 1 125 ? 2.839 29.396 -2.112 1.00 71.75 125 VAL A C 1
ATOM 1007 O O . VAL A 1 125 ? 2.217 28.432 -1.671 1.00 71.75 125 VAL A O 1
ATOM 1010 N N . HIS A 1 126 ? 3.011 30.491 -1.372 1.00 63.88 126 HIS A N 1
ATOM 1011 C CA . HIS A 1 126 ? 2.430 30.710 -0.054 1.00 63.88 126 HIS A CA 1
ATOM 1012 C C . HIS A 1 126 ? 0.999 31.216 -0.212 1.00 63.88 126 HIS A C 1
ATOM 1014 O O . HIS A 1 126 ? 0.706 32.389 0.006 1.00 63.88 126 HIS A O 1
ATOM 1020 N N . SER A 1 127 ? 0.088 30.323 -0.584 1.00 76.00 127 SER A N 1
ATOM 1021 C CA . SER A 1 127 ? -1.336 30.605 -0.449 1.00 76.00 127 SER A CA 1
ATOM 1022 C C . SER A 1 127 ? -1.829 30.102 0.908 1.00 76.00 127 SER A C 1
ATOM 1024 O O . SER A 1 127 ? -1.414 29.046 1.396 1.00 76.00 127 SER A O 1
ATOM 1026 N N . ALA A 1 128 ? -2.743 30.849 1.533 1.00 85.25 128 ALA A N 1
ATOM 1027 C CA . ALA A 1 128 ? -3.481 30.375 2.706 1.00 85.25 128 ALA A CA 1
ATOM 1028 C C . ALA A 1 128 ? -4.117 28.993 2.445 1.00 85.25 128 ALA A C 1
ATOM 1030 O O . ALA A 1 128 ? -4.174 28.161 3.346 1.00 85.25 128 ALA A O 1
ATOM 1031 N N . THR A 1 129 ? -4.483 28.724 1.187 1.00 89.50 129 THR A N 1
ATOM 1032 C CA . THR A 1 129 ? -4.994 27.445 0.689 1.00 89.50 129 THR A CA 1
ATOM 1033 C C . THR A 1 129 ? -4.023 26.280 0.895 1.00 89.50 129 THR A C 1
ATOM 1035 O O . THR A 1 129 ? -4.432 25.260 1.435 1.00 89.50 129 THR A O 1
ATOM 1038 N N . VAL A 1 130 ? -2.736 26.411 0.539 1.00 92.25 130 VAL A N 1
ATOM 1039 C CA . VAL A 1 130 ? -1.748 25.322 0.724 1.00 92.25 130 VAL A CA 1
ATOM 1040 C C . VAL A 1 130 ? -1.556 24.999 2.207 1.00 92.25 130 VAL A C 1
ATOM 1042 O O . VAL A 1 130 ? -1.494 23.832 2.588 1.00 92.25 130 VAL A O 1
ATOM 1045 N N . ASN A 1 131 ? -1.497 26.020 3.067 1.00 92.62 131 ASN A N 1
ATOM 1046 C CA . ASN A 1 131 ? -1.387 25.807 4.513 1.00 92.62 131 ASN A CA 1
ATOM 1047 C C . ASN A 1 131 ? -2.629 25.116 5.081 1.00 92.62 131 ASN A C 1
ATOM 1049 O O . ASN A 1 131 ? -2.491 24.179 5.864 1.00 92.62 131 ASN A O 1
ATOM 1053 N N . HIS A 1 132 ? -3.817 25.559 4.665 1.00 94.38 132 HIS A N 1
ATOM 1054 C CA . HIS A 1 132 ? -5.076 24.932 5.047 1.00 94.38 132 HIS A CA 1
ATOM 1055 C C . HIS A 1 132 ? -5.101 23.453 4.645 1.00 94.38 132 HIS A C 1
ATOM 1057 O O . HIS A 1 132 ? -5.452 22.605 5.460 1.00 94.38 132 HIS A O 1
ATOM 1063 N N . GLU A 1 133 ? -4.663 23.130 3.428 1.00 95.44 133 GLU A N 1
ATOM 1064 C CA . GLU A 1 133 ? -4.667 21.759 2.920 1.00 95.44 133 GLU A CA 1
ATOM 1065 C C . GLU A 1 133 ? -3.688 20.844 3.663 1.00 95.44 133 GLU A C 1
ATOM 1067 O O . GLU A 1 133 ? -4.044 19.733 4.055 1.00 95.44 133 GLU A O 1
ATOM 1072 N N . ILE A 1 134 ? -2.481 21.335 3.964 1.00 96.00 134 ILE A N 1
ATOM 1073 C CA . ILE A 1 134 ? -1.520 20.616 4.812 1.00 96.00 134 ILE A CA 1
ATOM 1074 C C . ILE A 1 134 ? -2.136 20.308 6.183 1.00 96.00 134 ILE A C 1
ATOM 1076 O O . ILE A 1 134 ? -2.064 19.167 6.645 1.00 96.00 134 ILE A O 1
ATOM 1080 N N . SER A 1 135 ? -2.756 21.302 6.827 1.00 96.50 135 SER A N 1
ATOM 1081 C CA . SER A 1 135 ? -3.412 21.115 8.125 1.00 96.50 135 SER A CA 1
ATOM 1082 C C . SER A 1 135 ? -4.581 20.134 8.040 1.00 96.50 135 SER A C 1
ATOM 1084 O O . SER A 1 135 ? -4.713 19.280 8.915 1.00 96.50 135 SER A O 1
ATOM 1086 N N . ARG A 1 136 ? -5.381 20.195 6.967 1.00 96.19 136 ARG A N 1
ATOM 1087 C CA . ARG A 1 136 ? -6.487 19.264 6.708 1.00 96.19 136 ARG A CA 1
ATOM 1088 C C . ARG A 1 136 ? -5.992 17.821 6.614 1.00 96.19 136 ARG A C 1
ATOM 1090 O O . ARG A 1 136 ? -6.546 16.948 7.279 1.00 96.19 136 ARG A O 1
ATOM 1097 N N . ILE A 1 137 ? -4.935 17.567 5.837 1.00 97.00 137 ILE A N 1
ATOM 1098 C CA . ILE A 1 137 ? -4.340 16.229 5.691 1.00 97.00 137 ILE A CA 1
ATOM 1099 C C . ILE A 1 137 ? -3.814 15.727 7.037 1.00 97.00 137 ILE A C 1
ATOM 1101 O O . ILE A 1 137 ? -4.079 14.590 7.421 1.00 97.00 137 ILE A O 1
ATOM 1105 N N . GLN A 1 138 ? -3.074 16.559 7.772 1.00 97.38 138 GLN A N 1
ATOM 1106 C CA . GLN A 1 138 ? -2.507 16.172 9.066 1.00 97.38 138 GLN A CA 1
ATOM 1107 C C . GLN A 1 138 ? -3.590 15.823 10.090 1.00 97.38 138 GLN A C 1
ATOM 1109 O O . GLN A 1 138 ? -3.477 14.802 10.769 1.00 97.38 138 GLN A O 1
ATOM 1114 N N . GLU A 1 139 ? -4.648 16.628 10.163 1.00 96.75 139 GLU A N 1
ATOM 1115 C CA . GLU A 1 139 ? -5.773 16.379 11.060 1.00 96.75 139 GLU A CA 1
ATOM 1116 C C . GLU A 1 139 ? -6.536 15.110 10.668 1.00 96.75 139 GLU A C 1
ATOM 1118 O O . GLU A 1 139 ? -6.801 14.264 11.520 1.00 96.75 139 GLU A O 1
ATOM 1123 N N . ASN A 1 140 ? -6.800 14.904 9.374 1.00 95.94 140 ASN A N 1
ATOM 1124 C CA . ASN A 1 140 ? -7.442 13.684 8.888 1.00 95.94 140 ASN A CA 1
ATOM 1125 C C . ASN A 1 140 ? -6.630 12.427 9.256 1.00 95.94 140 ASN A C 1
ATOM 1127 O O . ASN A 1 140 ? -7.187 11.463 9.782 1.00 95.94 140 ASN A O 1
ATOM 1131 N N . ARG A 1 141 ? -5.301 12.455 9.076 1.00 97.25 141 ARG A N 1
ATOM 1132 C CA . ARG A 1 141 ? -4.406 11.349 9.465 1.00 97.25 141 ARG A CA 1
ATOM 1133 C C . ARG A 1 141 ? -4.427 11.078 10.967 1.00 97.25 141 ARG A C 1
ATOM 1135 O O . ARG A 1 141 ? -4.444 9.915 11.367 1.00 97.25 141 ARG A O 1
ATOM 1142 N N . ARG A 1 142 ? -4.429 12.137 11.784 1.00 97.38 142 ARG A N 1
ATOM 1143 C CA . ARG A 1 142 ? -4.508 12.050 13.248 1.00 97.38 142 ARG A CA 1
ATOM 1144 C C . ARG A 1 142 ? -5.805 11.367 13.679 1.00 97.38 142 ARG A C 1
ATOM 1146 O O . ARG A 1 142 ? -5.765 10.426 14.463 1.00 97.38 142 ARG A O 1
ATOM 1153 N N . GLN A 1 143 ? -6.935 11.788 13.121 1.00 96.12 143 GLN A N 1
ATOM 1154 C CA . GLN A 1 143 ? -8.237 11.212 13.452 1.00 96.12 143 GLN A CA 1
ATOM 1155 C C . GLN A 1 143 ? -8.370 9.752 12.995 1.00 96.12 143 GLN A C 1
ATOM 1157 O O . GLN A 1 143 ? -8.932 8.936 13.721 1.00 96.12 143 GLN A O 1
ATOM 1162 N N . ILE A 1 144 ? -7.815 9.387 11.832 1.00 97.12 144 ILE A N 1
ATOM 1163 C CA . ILE A 1 144 ? -7.751 7.982 11.395 1.00 97.12 144 ILE A CA 1
ATOM 1164 C C . ILE A 1 144 ? -6.981 7.138 12.418 1.00 97.12 144 ILE A C 1
ATOM 1166 O O . ILE A 1 144 ? -7.453 6.079 12.825 1.00 97.12 144 ILE A O 1
ATOM 1170 N N . GLU A 1 145 ? -5.818 7.606 12.873 1.00 97.62 145 GLU A N 1
ATOM 1171 C CA . GLU A 1 145 ? -5.022 6.903 13.887 1.00 97.62 145 GLU A CA 1
ATOM 1172 C C . GLU A 1 145 ? -5.767 6.753 15.223 1.00 97.62 145 GLU A C 1
ATOM 1174 O O . GLU A 1 145 ? -5.695 5.699 15.866 1.00 97.62 145 GLU A O 1
ATOM 1179 N N . GLU A 1 146 ? -6.540 7.767 15.620 1.00 97.06 146 GLU A N 1
ATOM 1180 C CA . GLU A 1 146 ? -7.399 7.704 16.803 1.00 97.06 146 GLU A CA 1
ATOM 1181 C C . GLU A 1 146 ? -8.481 6.629 16.682 1.00 97.06 146 GLU A C 1
ATOM 1183 O O . GLU A 1 146 ? -8.726 5.926 17.661 1.00 97.06 146 GLU A O 1
ATOM 1188 N N . VAL A 1 147 ? -9.089 6.433 15.505 1.00 97.31 147 VAL A N 1
ATOM 1189 C CA . VAL A 1 147 ? -10.085 5.364 15.298 1.00 97.31 147 VAL A CA 1
ATOM 1190 C C . VAL A 1 147 ? -9.482 3.991 15.612 1.00 97.31 147 VAL A C 1
ATOM 1192 O O . VAL A 1 147 ? -10.059 3.231 16.394 1.00 97.31 147 VAL A O 1
ATOM 1195 N N . PHE A 1 148 ? -8.300 3.681 15.069 1.00 98.06 148 PHE A N 1
ATOM 1196 C CA . PHE A 1 148 ? -7.622 2.406 15.340 1.00 98.06 148 PHE A CA 1
ATOM 1197 C C . PHE A 1 148 ? -7.197 2.280 16.805 1.00 98.06 148 PHE A C 1
ATOM 1199 O O . PHE A 1 148 ? -7.404 1.233 17.425 1.00 98.06 148 PHE A O 1
ATOM 1206 N N . THR A 1 149 ? -6.645 3.347 17.382 1.00 98.00 149 THR A N 1
ATOM 1207 C CA . THR A 1 149 ? -6.205 3.360 18.784 1.00 98.00 149 THR A CA 1
ATOM 1208 C C . THR A 1 149 ? -7.378 3.132 19.737 1.00 98.00 149 THR A C 1
ATOM 1210 O O . THR A 1 149 ? -7.294 2.288 20.632 1.00 98.00 149 THR A O 1
ATOM 1213 N N . ASN A 1 150 ? -8.504 3.812 19.511 1.00 97.38 150 ASN A N 1
ATOM 1214 C CA . ASN A 1 150 ? -9.719 3.680 20.313 1.00 97.38 150 ASN A CA 1
ATOM 1215 C C . ASN A 1 150 ? -10.342 2.287 20.180 1.00 97.38 150 ASN A C 1
ATOM 1217 O O . ASN A 1 150 ? -10.721 1.693 21.191 1.00 97.38 150 ASN A O 1
ATOM 1221 N N . LEU A 1 151 ? -10.373 1.726 18.966 1.00 97.94 151 LEU A N 1
ATOM 1222 C CA . LEU A 1 151 ? -10.843 0.359 18.733 1.00 97.94 151 LEU A CA 1
ATOM 1223 C C . LEU A 1 151 ? -10.011 -0.665 19.520 1.00 97.94 151 LEU A C 1
ATOM 1225 O O . LEU A 1 151 ? -10.561 -1.520 20.220 1.00 97.94 151 LEU A O 1
ATOM 1229 N N . VAL A 1 152 ? -8.679 -0.555 19.467 1.00 98.38 152 VAL A N 1
ATOM 1230 C CA . VAL A 1 152 ? -7.783 -1.431 20.236 1.00 98.38 152 VAL A CA 1
ATOM 1231 C C . VAL A 1 152 ? -7.969 -1.223 21.739 1.00 98.38 152 VAL A C 1
ATOM 1233 O O . VAL A 1 152 ? -8.026 -2.198 22.487 1.00 98.38 152 VAL A O 1
ATOM 1236 N N . H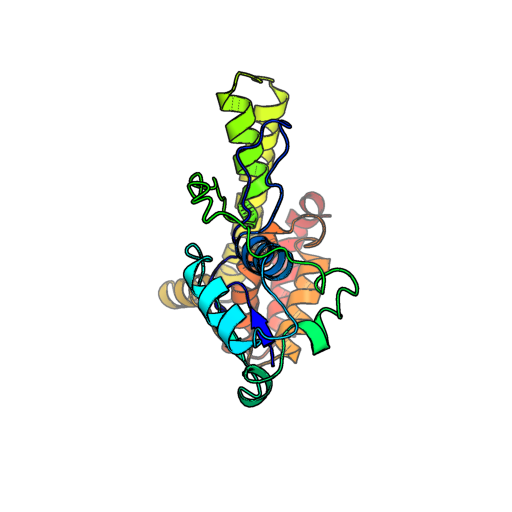IS A 1 153 ? -8.104 0.020 22.204 1.00 97.56 153 HIS A N 1
ATOM 1237 C CA . HIS A 1 153 ? -8.305 0.325 23.621 1.00 97.56 153 HIS A CA 1
ATOM 1238 C C . HIS A 1 153 ? -9.612 -0.246 24.178 1.00 97.56 153 HIS A C 1
ATOM 1240 O O . HIS A 1 153 ? -9.614 -0.721 25.318 1.00 97.56 153 HIS A O 1
ATOM 1246 N N . GLN A 1 154 ? -10.686 -0.238 23.385 1.00 96.75 154 GLN A N 1
ATOM 1247 C CA . GLN A 1 154 ? -11.975 -0.810 23.765 1.00 96.75 154 GLN A CA 1
ATOM 1248 C C . GLN A 1 154 ? -11.923 -2.340 23.852 1.00 96.75 154 GLN A C 1
ATOM 1250 O O . GLN A 1 154 ? -12.496 -2.927 24.768 1.00 96.75 154 GLN A O 1
ATOM 1255 N N . LEU A 1 155 ? -11.250 -2.998 22.904 1.00 97.75 155 LEU A N 1
ATOM 1256 C CA . LEU A 1 155 ? -11.249 -4.459 22.802 1.00 97.75 155 LEU A CA 1
ATOM 1257 C C . LEU A 1 155 ? -10.190 -5.135 23.680 1.00 97.75 155 LEU A C 1
ATOM 1259 O O . LEU A 1 155 ? -10.400 -6.248 24.168 1.00 97.75 155 LEU A O 1
ATOM 1263 N N . VAL A 1 156 ? -9.026 -4.506 23.838 1.00 97.81 156 VAL A N 1
ATOM 1264 C CA . VAL A 1 156 ? -7.829 -5.132 24.405 1.00 97.81 156 VAL A CA 1
ATOM 1265 C C . VAL A 1 156 ? -7.513 -4.543 25.773 1.00 97.81 156 VAL A C 1
ATOM 1267 O O . VAL A 1 156 ? -7.359 -3.332 25.927 1.00 97.81 156 VAL A O 1
ATOM 1270 N N . LEU A 1 157 ? -7.349 -5.415 26.768 1.00 95.88 157 LEU A N 1
ATOM 1271 C CA . LEU A 1 157 ? -6.857 -5.057 28.098 1.00 95.88 157 LEU A CA 1
ATOM 1272 C C . LEU A 1 157 ? -5.326 -5.169 28.159 1.00 95.88 157 LEU A C 1
ATOM 1274 O O . LEU A 1 157 ? -4.734 -6.032 27.512 1.00 95.88 157 LEU A O 1
ATOM 1278 N N . GLY A 1 158 ? -4.702 -4.315 28.973 1.00 97.00 158 GLY A N 1
ATOM 1279 C CA . GLY A 1 158 ? -3.255 -4.312 29.207 1.00 97.00 158 GLY A CA 1
ATOM 1280 C C . GLY A 1 158 ? -2.461 -3.491 28.186 1.00 97.00 158 GLY A C 1
ATOM 1281 O O . GLY A 1 158 ? -2.588 -3.660 26.975 1.00 97.00 158 GLY A O 1
ATOM 1282 N N . GLN A 1 159 ? -1.597 -2.603 28.685 1.00 96.69 159 GLN A N 1
ATOM 1283 C CA . GLN A 1 159 ? -0.831 -1.665 27.856 1.00 96.69 159 GLN A CA 1
ATOM 1284 C C . GLN A 1 159 ? 0.127 -2.373 26.887 1.00 96.69 159 GLN A C 1
ATOM 1286 O O . GLN A 1 159 ? 0.170 -2.034 25.707 1.00 96.69 159 GLN A O 1
ATOM 1291 N N . ASN A 1 160 ? 0.836 -3.405 27.353 1.00 97.38 160 ASN A N 1
ATOM 1292 C CA . ASN A 1 160 ? 1.781 -4.155 26.520 1.00 97.38 160 ASN A CA 1
ATOM 1293 C C . ASN A 1 160 ? 1.087 -4.860 25.351 1.00 97.38 160 ASN A C 1
ATOM 1295 O O . ASN A 1 160 ? 1.584 -4.836 24.228 1.00 97.38 160 ASN A O 1
ATOM 1299 N N . THR A 1 161 ? -0.085 -5.446 25.596 1.00 96.94 161 THR A N 1
ATOM 1300 C CA . THR A 1 161 ? -0.856 -6.142 24.562 1.00 96.94 161 THR A CA 1
ATOM 1301 C C . THR A 1 161 ? -1.472 -5.166 23.565 1.00 96.94 161 THR A C 1
ATOM 1303 O O . THR A 1 161 ? -1.462 -5.448 22.371 1.00 96.94 161 THR A O 1
ATOM 1306 N N . ARG A 1 162 ? -1.957 -4.000 24.017 1.00 98.19 162 ARG A N 1
ATOM 1307 C CA . ARG A 1 162 ? -2.417 -2.926 23.117 1.00 98.19 162 ARG A CA 1
ATOM 1308 C C . ARG A 1 162 ? -1.300 -2.477 22.183 1.00 98.19 162 ARG A C 1
ATOM 1310 O O . ARG A 1 162 ? -1.501 -2.437 20.975 1.00 98.19 162 ARG A O 1
ATOM 1317 N N . ARG A 1 163 ? -0.115 -2.219 22.743 1.00 97.75 163 ARG A N 1
ATOM 1318 C CA . ARG A 1 163 ? 1.072 -1.843 21.971 1.00 97.75 163 ARG A CA 1
ATOM 1319 C C . ARG A 1 163 ? 1.420 -2.904 20.929 1.00 97.75 163 ARG A C 1
ATOM 1321 O O . ARG A 1 163 ? 1.586 -2.578 19.764 1.00 97.75 163 ARG A O 1
ATOM 1328 N N . GLN A 1 164 ? 1.438 -4.176 21.324 1.00 97.12 164 GLN A N 1
ATOM 1329 C CA . GLN A 1 164 ? 1.700 -5.277 20.398 1.00 97.12 164 GLN A CA 1
ATOM 1330 C C . GLN A 1 164 ? 0.696 -5.304 19.234 1.00 97.12 164 GLN A C 1
ATOM 1332 O O . GLN A 1 164 ? 1.105 -5.413 18.085 1.00 97.12 164 GLN A O 1
ATOM 1337 N N . VAL A 1 165 ? -0.603 -5.157 19.513 1.00 97.88 165 VAL A N 1
ATOM 1338 C CA . VAL A 1 165 ? -1.655 -5.127 18.480 1.00 97.88 165 VAL A CA 1
ATOM 1339 C C . VAL A 1 165 ? -1.510 -3.920 17.541 1.00 97.88 165 VAL A C 1
ATOM 1341 O O . VAL A 1 165 ? -1.805 -4.047 16.355 1.00 97.88 165 VAL A O 1
ATOM 1344 N N . LEU A 1 166 ? -1.042 -2.773 18.040 1.00 97.94 166 LEU A N 1
ATOM 1345 C CA . LEU A 1 166 ? -0.853 -1.552 17.246 1.00 97.94 166 LEU A CA 1
ATOM 1346 C C . LEU A 1 166 ? 0.454 -1.537 16.438 1.00 97.94 166 LEU A C 1
ATOM 1348 O O . LEU A 1 166 ? 0.507 -0.893 15.393 1.00 97.94 166 LEU A O 1
ATOM 1352 N N . GLU A 1 167 ? 1.503 -2.226 16.887 1.00 96.06 167 GLU A N 1
ATOM 1353 C CA . GLU A 1 167 ? 2.847 -2.134 16.290 1.00 96.06 167 GLU A CA 1
ATOM 1354 C C . GLU A 1 167 ? 3.246 -3.368 15.467 1.00 96.06 167 GLU A C 1
ATOM 1356 O O . GLU A 1 167 ? 3.971 -3.242 14.478 1.00 96.06 167 GLU A O 1
ATOM 1361 N N . GLN A 1 168 ? 2.805 -4.569 15.854 1.00 95.00 168 GLN A N 1
ATOM 1362 C CA . GLN A 1 168 ? 3.245 -5.806 15.211 1.00 95.00 168 GLN A CA 1
ATOM 1363 C C . GLN A 1 168 ? 2.668 -5.926 13.798 1.00 95.00 168 GLN A C 1
ATOM 1365 O O . GLN A 1 168 ? 1.479 -5.731 13.591 1.00 95.00 168 GLN A O 1
ATOM 1370 N N . LYS A 1 169 ? 3.479 -6.328 12.820 1.00 93.31 169 LYS A N 1
ATOM 1371 C CA . LYS A 1 169 ? 2.998 -6.704 11.484 1.00 93.31 169 LYS A CA 1
ATOM 1372 C C . LYS A 1 169 ? 3.136 -8.210 11.330 1.00 93.31 169 LYS A C 1
ATOM 1374 O O . LYS A 1 169 ? 4.251 -8.729 11.339 1.00 93.31 169 LYS A O 1
ATOM 1379 N N . SER A 1 170 ? 2.005 -8.899 11.256 1.00 88.62 170 SER A N 1
ATOM 1380 C CA . SER A 1 170 ? 1.923 -10.356 11.159 1.00 88.62 170 SER A CA 1
ATOM 1381 C C . SER A 1 170 ? 1.242 -10.773 9.857 1.00 88.62 170 SER A C 1
ATOM 1383 O O . SER A 1 170 ? 0.486 -9.996 9.270 1.00 88.62 170 SER A O 1
ATOM 1385 N N . SER A 1 171 ? 1.526 -11.991 9.395 1.00 92.06 171 SER A N 1
ATOM 1386 C CA . SER A 1 171 ? 0.821 -12.587 8.259 1.00 92.06 171 SER A CA 1
ATOM 1387 C C . SER A 1 171 ? -0.670 -12.736 8.563 1.00 92.06 171 SER A C 1
ATOM 1389 O O . SER A 1 171 ? -1.069 -12.930 9.713 1.00 92.06 171 SER A O 1
ATOM 1391 N N . VAL A 1 172 ? -1.501 -12.671 7.525 1.00 94.88 172 VAL A N 1
ATOM 1392 C CA . VAL A 1 172 ? -2.939 -12.919 7.655 1.00 94.88 172 VAL A CA 1
ATOM 1393 C C . VAL A 1 172 ? -3.167 -14.426 7.719 1.00 94.88 172 VAL A C 1
ATOM 1395 O O . VAL A 1 172 ? -2.952 -15.126 6.733 1.00 94.88 172 VAL A O 1
ATOM 1398 N N . ILE A 1 173 ? -3.551 -14.927 8.896 1.00 93.31 173 ILE A N 1
ATOM 1399 C CA . ILE A 1 173 ? -3.798 -16.361 9.127 1.00 93.31 173 ILE A CA 1
ATOM 1400 C C . ILE A 1 173 ? -5.281 -16.690 8.931 1.00 93.31 173 ILE A C 1
ATOM 1402 O O . ILE A 1 173 ? -5.613 -17.666 8.266 1.00 93.31 173 ILE A O 1
ATOM 1406 N N . ASN A 1 174 ? -6.175 -15.869 9.490 1.00 96.12 174 ASN A N 1
ATOM 1407 C CA . ASN A 1 174 ? -7.619 -16.020 9.324 1.00 96.12 174 ASN A CA 1
ATOM 1408 C C . ASN A 1 174 ? -8.120 -15.025 8.266 1.00 96.12 174 ASN A C 1
ATOM 1410 O O . ASN A 1 174 ? -8.379 -13.860 8.576 1.00 96.12 174 ASN A O 1
ATOM 1414 N N . LEU A 1 175 ? -8.216 -15.500 7.021 1.00 97.06 175 LEU A N 1
ATOM 1415 C CA . LEU A 1 175 ? -8.653 -14.699 5.874 1.00 97.06 175 LEU A CA 1
ATOM 1416 C C . LEU A 1 175 ? -10.111 -14.250 6.002 1.00 97.06 175 LEU A C 1
ATOM 1418 O O . LEU A 1 175 ? -10.393 -13.096 5.697 1.00 97.06 175 LEU A O 1
ATOM 1422 N N . ASP A 1 176 ? -10.996 -15.112 6.507 1.00 98.06 176 ASP A N 1
ATOM 1423 C CA . ASP A 1 176 ? -12.423 -14.802 6.652 1.00 98.06 176 ASP A CA 1
ATOM 1424 C C . ASP A 1 176 ? -12.632 -13.674 7.665 1.00 98.06 176 ASP A C 1
ATOM 1426 O O . ASP A 1 176 ? -13.266 -12.666 7.364 1.00 98.06 176 ASP A O 1
ATOM 1430 N N . CYS A 1 177 ? -12.003 -13.779 8.844 1.00 98.44 177 CYS A N 1
ATOM 1431 C CA . CYS A 1 177 ? -12.056 -12.706 9.832 1.00 98.44 177 CYS A CA 1
ATOM 1432 C C . CYS A 1 177 ? -11.487 -11.408 9.261 1.00 98.44 177 CYS A C 1
ATOM 1434 O O . CYS A 1 177 ? -12.074 -10.350 9.469 1.00 98.44 177 CYS A O 1
ATOM 1436 N N . HIS A 1 178 ? -10.352 -11.479 8.558 1.00 98.06 178 HIS A N 1
ATOM 1437 C CA . HIS A 1 178 ? -9.710 -10.299 7.992 1.00 98.06 178 HIS A CA 1
ATOM 1438 C C . HIS A 1 178 ? -10.587 -9.610 6.935 1.00 98.06 178 HIS A C 1
ATOM 1440 O O . HIS A 1 178 ? -10.739 -8.391 6.992 1.00 98.06 178 HIS A O 1
ATOM 1446 N N . ASP A 1 179 ? -11.182 -10.361 6.004 1.00 98.19 179 ASP A N 1
ATOM 1447 C CA . ASP A 1 179 ? -12.095 -9.813 4.991 1.00 98.19 179 ASP A CA 1
ATOM 1448 C C . ASP A 1 179 ? -13.329 -9.175 5.647 1.00 98.19 179 ASP A C 1
ATOM 1450 O O . ASP A 1 179 ? -13.625 -8.007 5.378 1.00 98.19 179 ASP A O 1
ATOM 1454 N N . ASP A 1 180 ? -13.966 -9.874 6.593 1.00 98.50 180 ASP A N 1
ATOM 1455 C CA . ASP A 1 180 ? -15.125 -9.374 7.341 1.00 98.50 180 ASP A CA 1
ATOM 1456 C C . ASP A 1 180 ? -14.836 -8.027 8.018 1.00 98.50 180 ASP A C 1
ATOM 1458 O O . ASP A 1 180 ? -15.588 -7.058 7.862 1.00 98.50 180 ASP A O 1
ATOM 1462 N N . VAL A 1 181 ? -13.745 -7.946 8.791 1.00 98.44 181 VAL A N 1
ATOM 1463 C CA . VAL A 1 181 ? -13.437 -6.741 9.574 1.00 98.44 181 VAL A CA 1
ATOM 1464 C C . VAL A 1 181 ? -12.961 -5.591 8.694 1.00 98.44 181 VAL A C 1
ATOM 1466 O O . VAL A 1 181 ? -13.264 -4.444 9.012 1.00 98.44 181 VAL A O 1
ATOM 1469 N N . VAL A 1 182 ? -12.251 -5.858 7.592 1.00 98.12 182 VAL A N 1
ATOM 1470 C CA . VAL A 1 182 ? -11.807 -4.809 6.659 1.00 98.12 182 VAL A CA 1
ATOM 1471 C C . VAL A 1 182 ? -13.001 -4.224 5.905 1.00 98.12 182 VAL A C 1
ATOM 1473 O O . VAL A 1 182 ? -13.133 -3.002 5.849 1.00 98.12 182 VAL A O 1
ATOM 1476 N N . ARG A 1 183 ? -13.921 -5.058 5.399 1.00 98.06 183 ARG A N 1
ATOM 1477 C CA . ARG A 1 183 ? -15.159 -4.581 4.750 1.00 98.06 183 ARG A CA 1
ATOM 1478 C C . ARG A 1 183 ? -16.055 -3.814 5.715 1.00 98.06 183 ARG A C 1
ATOM 1480 O O . ARG A 1 183 ? -16.639 -2.786 5.364 1.00 98.06 183 ARG A O 1
ATOM 1487 N N . ALA A 1 184 ? -16.178 -4.302 6.946 1.00 97.88 184 ALA A N 1
ATOM 1488 C CA . ALA A 1 184 ? -16.922 -3.597 7.978 1.00 97.88 184 ALA A CA 1
ATOM 1489 C C . ALA A 1 184 ? -16.268 -2.252 8.318 1.00 97.88 184 ALA A C 1
ATOM 1491 O O . ALA A 1 184 ? -16.967 -1.253 8.449 1.00 97.88 184 ALA A O 1
ATOM 1492 N N . PHE A 1 185 ? -14.939 -2.197 8.416 1.00 98.00 185 PHE A N 1
ATOM 1493 C CA . PHE A 1 185 ? -14.221 -0.954 8.674 1.00 98.00 185 PHE A CA 1
ATOM 1494 C C . PHE A 1 185 ? -14.443 0.080 7.560 1.00 98.00 185 PHE A C 1
ATOM 1496 O O . PHE A 1 185 ? -14.788 1.221 7.870 1.00 98.00 185 PHE A O 1
ATOM 1503 N N . ASP A 1 186 ? -14.325 -0.332 6.295 1.00 97.38 186 ASP A N 1
ATOM 1504 C CA . ASP A 1 186 ? -14.554 0.527 5.123 1.00 97.38 186 ASP A CA 1
ATOM 1505 C C . ASP A 1 186 ? -15.974 1.114 5.082 1.00 97.38 186 ASP A C 1
ATOM 1507 O O . ASP A 1 186 ? -16.179 2.268 4.726 1.00 97.38 186 ASP A O 1
ATOM 1511 N N . SER A 1 187 ? -16.973 0.341 5.515 1.00 95.38 187 SER A N 1
ATOM 1512 C CA . SER A 1 187 ? -18.385 0.749 5.460 1.00 95.38 187 SER A CA 1
ATOM 1513 C C . SER A 1 187 ? -18.909 1.456 6.716 1.00 95.38 187 SER A C 1
ATOM 1515 O O . SER A 1 187 ? -19.924 2.157 6.650 1.00 95.38 187 SER A O 1
ATOM 1517 N N . ILE A 1 188 ? -18.261 1.271 7.870 1.00 95.19 188 ILE A N 1
ATOM 1518 C CA . ILE A 1 188 ? -18.744 1.764 9.172 1.00 95.19 188 ILE A CA 1
ATOM 1519 C C . ILE A 1 188 ? -17.856 2.883 9.718 1.00 95.19 188 ILE A C 1
ATOM 1521 O O . ILE A 1 188 ? -18.370 3.801 10.359 1.00 95.19 188 ILE A O 1
ATOM 1525 N N . CYS A 1 189 ? -16.544 2.801 9.499 1.00 96.50 189 CYS A N 1
ATOM 1526 C CA . CYS A 1 189 ? -15.564 3.653 10.161 1.00 96.50 189 CYS A CA 1
ATOM 1527 C C . CYS A 1 189 ? -14.965 4.701 9.240 1.00 96.50 189 CYS A C 1
ATOM 1529 O O . CYS A 1 189 ? -15.137 5.892 9.495 1.00 96.50 189 CYS A O 1
ATOM 1531 N N . VAL A 1 190 ? -14.256 4.265 8.203 1.00 96.81 190 VAL A N 1
ATOM 1532 C CA . VAL A 1 190 ? -13.544 5.160 7.295 1.00 96.81 190 VAL A CA 1
ATOM 1533 C C . VAL A 1 190 ? -13.646 4.598 5.889 1.00 96.81 190 VAL A C 1
ATOM 1535 O O . VAL A 1 190 ? -13.120 3.512 5.669 1.00 96.81 190 VAL A O 1
ATOM 1538 N N . ASP A 1 191 ? -14.250 5.344 4.958 1.00 95.75 191 ASP A N 1
ATOM 1539 C CA . ASP A 1 191 ? -14.220 4.9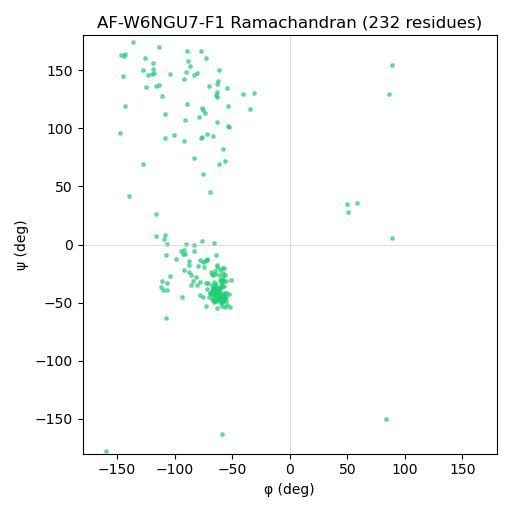98 3.532 1.00 95.75 191 ASP A CA 1
ATOM 1540 C C . ASP A 1 191 ? -12.767 5.048 3.047 1.00 95.75 191 ASP A C 1
ATOM 1542 O O . ASP A 1 191 ? -12.168 6.121 2.895 1.00 95.75 191 ASP A O 1
ATOM 1546 N N . VAL A 1 192 ? -12.172 3.875 2.840 1.00 94.75 192 VAL A N 1
ATOM 1547 C CA . V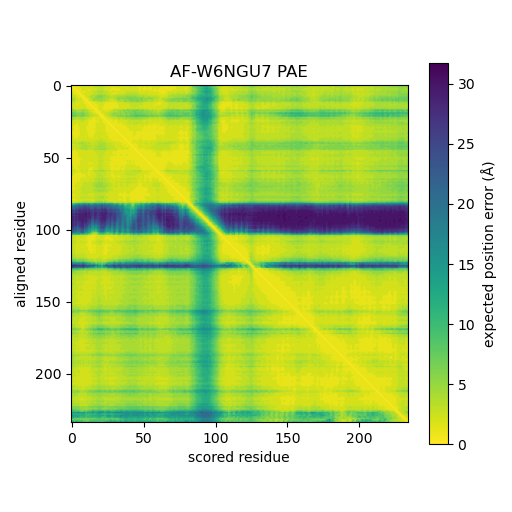AL A 1 192 ? -10.741 3.756 2.536 1.00 94.75 192 VAL A CA 1
ATOM 1548 C C . VAL A 1 192 ? -10.427 4.203 1.112 1.00 94.75 192 VAL A C 1
ATOM 1550 O O . VAL A 1 192 ? -9.264 4.443 0.798 1.00 94.75 192 VAL A O 1
ATOM 1553 N N . ASN A 1 193 ? -11.446 4.357 0.260 1.00 91.75 193 ASN A N 1
ATOM 1554 C CA . ASN A 1 193 ? -11.295 4.901 -1.088 1.00 91.75 193 ASN A CA 1
ATOM 1555 C C . ASN A 1 193 ? -11.172 6.428 -1.057 1.00 91.75 193 ASN A C 1
ATOM 1557 O O . ASN A 1 193 ? -10.474 7.005 -1.889 1.00 91.75 193 ASN A O 1
ATOM 1561 N N . LYS A 1 194 ? -11.828 7.088 -0.092 1.00 93.56 194 LYS A N 1
ATOM 1562 C CA . LYS A 1 194 ? -11.692 8.537 0.146 1.00 93.56 194 LYS A CA 1
ATOM 1563 C C . LYS A 1 194 ? -10.487 8.875 1.018 1.00 93.56 194 LYS A C 1
ATOM 1565 O O . LYS A 1 194 ? -9.898 9.943 0.870 1.00 93.56 194 LYS A O 1
ATOM 1570 N N . HIS A 1 195 ? -10.139 7.974 1.933 1.00 94.81 195 HIS A N 1
ATOM 1571 C CA . HIS A 1 195 ? -9.094 8.162 2.934 1.00 94.81 195 HIS A CA 1
ATOM 1572 C C . HIS A 1 195 ? -8.091 7.005 2.904 1.00 94.81 195 HIS A C 1
ATOM 1574 O O . HIS A 1 195 ? -7.993 6.203 3.837 1.00 94.81 195 HIS A O 1
ATOM 1580 N N . ASP A 1 196 ? -7.305 6.946 1.832 1.00 93.12 196 ASP A N 1
ATOM 1581 C CA . ASP A 1 196 ? -6.328 5.884 1.560 1.00 93.12 196 ASP A CA 1
ATOM 1582 C C . ASP A 1 196 ? -5.284 5.693 2.677 1.00 93.12 196 ASP A C 1
ATOM 1584 O O . ASP A 1 196 ? -4.782 4.588 2.898 1.00 93.12 196 ASP A O 1
ATOM 1588 N N . TYR A 1 197 ? -4.997 6.739 3.458 1.00 95.88 197 TYR A N 1
ATOM 1589 C CA . TYR A 1 197 ? -4.107 6.663 4.611 1.00 95.88 197 TYR A CA 1
ATOM 1590 C C . TYR A 1 197 ? -4.579 5.634 5.650 1.00 95.88 197 TYR A C 1
ATOM 1592 O O . TYR A 1 197 ? -3.745 5.042 6.340 1.00 95.88 197 TYR A O 1
ATOM 1600 N N . ALA A 1 198 ? -5.882 5.341 5.729 1.00 96.69 198 ALA A N 1
ATOM 1601 C CA . ALA A 1 198 ? -6.417 4.288 6.590 1.00 96.69 198 ALA A CA 1
ATOM 1602 C C . ALA A 1 198 ? -5.868 2.896 6.241 1.00 96.69 198 ALA A C 1
ATOM 1604 O O . ALA A 1 198 ? -5.633 2.090 7.146 1.00 96.69 198 ALA A O 1
ATOM 1605 N N . LEU A 1 199 ? -5.535 2.639 4.966 1.00 95.19 199 LEU A N 1
ATOM 1606 C CA . LEU A 1 199 ? -4.911 1.385 4.520 1.00 95.19 199 LEU A CA 1
ATOM 1607 C C . LEU A 1 199 ? -3.588 1.100 5.248 1.00 95.19 199 LEU A C 1
ATOM 1609 O O . LEU A 1 199 ? -3.142 -0.046 5.318 1.00 95.19 199 LEU A O 1
ATOM 1613 N N . LYS A 1 200 ? -2.953 2.125 5.836 1.00 94.69 200 LYS A N 1
ATOM 1614 C CA . LYS A 1 200 ? -1.761 1.963 6.674 1.00 94.69 200 LYS A CA 1
ATOM 1615 C C . LYS A 1 200 ? -1.968 1.056 7.868 1.00 94.69 200 LYS A C 1
ATOM 1617 O O . LYS A 1 200 ? -1.009 0.391 8.251 1.00 94.69 200 LYS A O 1
ATOM 1622 N N . TYR A 1 201 ? -3.172 1.010 8.416 1.00 96.69 201 TYR A N 1
ATOM 1623 C CA . TYR A 1 201 ? -3.449 0.376 9.696 1.00 96.69 201 TYR A CA 1
ATOM 1624 C C . TYR A 1 201 ? -4.239 -0.935 9.556 1.00 96.69 201 TYR A C 1
ATOM 1626 O O . TYR A 1 201 ? -4.607 -1.526 10.564 1.00 96.69 201 TYR A O 1
ATOM 1634 N N . MET A 1 202 ? -4.451 -1.461 8.342 1.00 96.31 202 MET A N 1
ATOM 1635 C CA . MET A 1 202 ? -5.196 -2.723 8.146 1.00 96.31 202 MET A CA 1
ATOM 1636 C C . MET A 1 202 ? -4.559 -3.917 8.869 1.00 96.31 202 MET A C 1
ATOM 1638 O O . MET A 1 202 ? -5.258 -4.799 9.364 1.00 96.31 202 MET A O 1
ATOM 1642 N N . TYR A 1 203 ? -3.235 -3.901 9.047 1.00 96.94 203 TYR A N 1
ATOM 1643 C CA . TYR A 1 203 ? -2.539 -4.911 9.846 1.00 96.94 203 TYR A CA 1
ATOM 1644 C C . TYR A 1 203 ? -2.991 -4.925 11.321 1.00 96.94 203 TYR A C 1
ATOM 1646 O O . TYR A 1 203 ? -2.926 -5.967 11.968 1.00 96.94 203 TYR A O 1
ATOM 1654 N N . VAL A 1 204 ? -3.488 -3.804 11.861 1.00 98.25 204 VAL A N 1
ATOM 1655 C CA . VAL A 1 204 ? -4.053 -3.737 13.218 1.00 98.25 204 VAL A CA 1
ATOM 1656 C C . VAL A 1 204 ? -5.336 -4.564 13.289 1.00 98.25 204 VAL A C 1
ATOM 1658 O O . VAL A 1 204 ? -5.534 -5.306 14.251 1.00 98.25 204 VAL A O 1
ATOM 1661 N N . LEU A 1 205 ? -6.179 -4.509 12.251 1.00 98.19 205 LEU A N 1
ATOM 1662 C CA . LEU A 1 205 ? -7.376 -5.351 12.163 1.00 98.19 205 LEU A CA 1
ATOM 1663 C C . LEU A 1 205 ? -6.998 -6.831 12.047 1.00 98.19 205 LEU A C 1
ATOM 1665 O O . LEU A 1 205 ? -7.573 -7.661 12.751 1.00 98.19 205 LEU A O 1
ATOM 1669 N N . ASN A 1 206 ? -5.963 -7.155 11.263 1.00 97.94 206 ASN A N 1
ATOM 1670 C CA . ASN A 1 206 ? -5.410 -8.512 11.218 1.00 97.94 206 ASN A CA 1
ATOM 1671 C C . ASN A 1 206 ? -4.939 -8.999 12.602 1.00 97.94 206 ASN A C 1
ATOM 1673 O O . ASN A 1 206 ? -5.206 -10.134 13.005 1.00 97.94 206 ASN A O 1
ATOM 1677 N N . ASN A 1 207 ? -4.268 -8.139 13.368 1.00 97.94 207 ASN A N 1
ATOM 1678 C CA . ASN A 1 207 ? -3.815 -8.488 14.713 1.00 97.94 207 ASN A CA 1
ATOM 1679 C C . ASN A 1 207 ? -4.991 -8.718 15.674 1.00 97.94 207 ASN A C 1
ATOM 1681 O O . ASN A 1 207 ? -4.926 -9.615 16.516 1.00 97.94 207 ASN A O 1
ATOM 1685 N N . LEU A 1 208 ? -6.078 -7.949 15.546 1.00 98.19 208 LEU A N 1
ATOM 1686 C CA . LEU A 1 208 ? -7.310 -8.184 16.304 1.00 98.19 208 LEU A CA 1
ATOM 1687 C C . LEU A 1 208 ? -7.942 -9.530 15.924 1.00 98.19 208 LEU A C 1
ATOM 1689 O O . LEU A 1 208 ? -8.322 -10.284 16.819 1.00 98.19 208 LEU A O 1
ATOM 1693 N N . CYS A 1 209 ? -7.978 -9.872 14.634 1.00 98.19 209 CYS A N 1
ATOM 1694 C CA . CYS A 1 209 ? -8.426 -11.185 14.164 1.00 98.19 209 CYS A CA 1
ATOM 1695 C C . CYS A 1 209 ? -7.583 -12.324 14.738 1.00 98.19 209 CYS A C 1
ATOM 1697 O O . CYS A 1 209 ? -8.132 -13.263 15.306 1.00 98.19 209 CYS A O 1
ATOM 1699 N N . THR A 1 210 ? -6.257 -12.206 14.686 1.00 96.69 210 THR A N 1
ATOM 1700 C CA . THR A 1 210 ? -5.336 -13.190 15.281 1.00 96.69 210 THR A CA 1
ATOM 1701 C C . THR A 1 210 ? -5.560 -13.339 16.788 1.00 96.69 210 THR A C 1
ATOM 1703 O O . THR A 1 210 ? -5.432 -14.428 17.340 1.00 96.69 210 THR A O 1
ATOM 1706 N N . LYS A 1 211 ? -5.914 -12.245 17.472 1.00 96.19 211 LYS A N 1
ATOM 1707 C CA . LYS A 1 211 ? -6.121 -12.239 18.920 1.00 96.19 211 LYS A CA 1
ATOM 1708 C C . LYS A 1 211 ? -7.461 -12.830 19.357 1.00 96.19 211 LYS A C 1
ATOM 1710 O O . LYS A 1 211 ? -7.503 -13.502 20.385 1.00 96.19 211 LYS A O 1
ATOM 1715 N N . PHE A 1 212 ? -8.550 -12.498 18.667 1.00 96.44 212 PHE A N 1
ATOM 1716 C CA . PHE A 1 212 ? -9.906 -12.840 19.107 1.00 96.44 212 PHE A CA 1
ATOM 1717 C C . PHE A 1 212 ? -10.527 -13.994 18.334 1.00 96.44 212 PHE A C 1
ATOM 1719 O O . PHE A 1 212 ? -11.378 -14.677 18.892 1.00 96.44 212 PHE A O 1
ATOM 1726 N N . ASN A 1 213 ? -10.113 -14.198 17.082 1.00 95.12 213 ASN A N 1
ATOM 1727 C CA . ASN A 1 213 ? -10.714 -15.157 16.160 1.00 95.12 213 ASN A CA 1
ATOM 1728 C C . ASN A 1 213 ? -12.251 -15.023 16.069 1.00 95.12 213 ASN A C 1
ATOM 1730 O O . ASN A 1 213 ? -12.964 -16.016 15.968 1.00 95.12 213 ASN A O 1
ATOM 1734 N N . ASP A 1 214 ? -12.750 -13.786 16.166 1.00 96.81 214 ASP A N 1
ATOM 1735 C CA . ASP A 1 214 ? -14.173 -13.449 16.255 1.00 96.81 214 ASP A CA 1
ATOM 1736 C C . ASP A 1 214 ? -14.410 -12.095 15.567 1.00 96.81 214 ASP A C 1
ATOM 1738 O O . ASP A 1 214 ? -14.190 -11.028 16.157 1.00 96.81 214 ASP A O 1
ATOM 1742 N N . SER A 1 215 ? -14.815 -12.137 14.292 1.00 98.19 215 SER A N 1
ATOM 1743 C CA . SER A 1 215 ? -15.093 -10.937 13.496 1.00 98.19 215 SER A CA 1
ATOM 1744 C C . SER A 1 215 ? -16.294 -10.167 14.048 1.00 98.19 215 SER A C 1
ATOM 1746 O O . SER A 1 215 ? -16.243 -8.940 14.145 1.00 98.19 215 SER A O 1
ATOM 1748 N N . ALA A 1 216 ? -17.338 -10.858 14.511 1.00 98.25 216 ALA A N 1
ATOM 1749 C CA . ALA A 1 216 ? -18.547 -10.238 15.047 1.00 98.25 216 ALA A CA 1
ATOM 1750 C C . ALA A 1 216 ? -18.256 -9.356 16.270 1.00 98.25 216 ALA A C 1
ATOM 1752 O O . ALA A 1 216 ? -18.770 -8.237 16.361 1.00 98.25 216 ALA A O 1
ATOM 1753 N N . LYS A 1 217 ? -17.384 -9.809 17.179 1.00 98.00 217 LYS A N 1
ATOM 1754 C CA . LYS A 1 217 ? -16.930 -9.011 18.327 1.00 98.00 217 LYS A CA 1
ATOM 1755 C C . LYS A 1 217 ? -16.203 -7.737 17.899 1.00 98.00 217 LYS A C 1
ATOM 1757 O O . LYS A 1 217 ? -16.458 -6.668 18.457 1.00 98.00 217 LYS A O 1
ATOM 1762 N N . ILE A 1 218 ? -15.302 -7.841 16.923 1.00 98.44 218 ILE A N 1
ATOM 1763 C CA . ILE A 1 218 ? -14.516 -6.704 16.425 1.00 98.44 218 ILE A CA 1
ATOM 1764 C C . ILE A 1 218 ? -15.442 -5.686 15.742 1.00 98.44 218 ILE A C 1
ATOM 1766 O O . ILE A 1 218 ? -15.401 -4.498 16.063 1.00 98.44 218 ILE A O 1
ATOM 1770 N N . ILE A 1 219 ? -16.338 -6.160 14.875 1.00 98.44 219 ILE A N 1
ATOM 1771 C CA . ILE A 1 219 ? -17.330 -5.337 14.169 1.00 98.44 219 ILE A CA 1
ATOM 1772 C C . ILE A 1 219 ? -18.302 -4.676 15.155 1.00 98.44 219 ILE A C 1
ATOM 1774 O O . ILE A 1 219 ? -18.677 -3.515 14.987 1.00 98.44 219 ILE A O 1
ATOM 1778 N N . GLY A 1 220 ? -18.695 -5.384 16.217 1.00 97.88 220 GLY A N 1
ATOM 1779 C CA . GLY A 1 220 ? -19.504 -4.825 17.298 1.00 97.88 220 GLY A CA 1
ATOM 1780 C C . GLY A 1 220 ? -18.846 -3.603 17.944 1.00 97.88 220 GLY A C 1
ATOM 1781 O O . GLY A 1 220 ? -19.505 -2.581 18.118 1.00 97.88 220 GLY A O 1
ATOM 1782 N N . ALA A 1 221 ? -17.541 -3.669 18.224 1.00 97.38 221 ALA A N 1
ATOM 1783 C CA . ALA A 1 221 ? -16.792 -2.528 18.751 1.00 97.38 221 ALA A CA 1
ATOM 1784 C C . ALA A 1 221 ? -16.658 -1.385 17.729 1.00 97.38 221 ALA A C 1
ATOM 1786 O O . ALA A 1 221 ? -16.847 -0.225 18.093 1.00 97.38 221 ALA A O 1
ATOM 1787 N N . MET A 1 222 ? -16.425 -1.697 16.448 1.00 97.31 222 MET A N 1
ATOM 1788 C CA . MET A 1 222 ? -16.386 -0.693 15.372 1.00 97.31 222 MET A CA 1
ATOM 1789 C C . MET A 1 222 ? -17.669 0.141 15.318 1.00 97.31 222 MET A C 1
ATOM 1791 O O . MET A 1 222 ? -17.597 1.365 15.253 1.00 97.31 222 MET A O 1
ATOM 1795 N N . ARG A 1 223 ? -18.847 -0.494 15.415 1.00 96.25 223 ARG A N 1
ATOM 1796 C CA . ARG A 1 223 ? -20.137 0.222 15.419 1.00 96.25 223 ARG A CA 1
ATOM 1797 C C . ARG A 1 223 ? -20.246 1.237 16.555 1.00 96.25 223 ARG A C 1
ATOM 1799 O O . ARG A 1 223 ? -20.819 2.300 16.347 1.00 96.25 223 ARG A O 1
ATOM 1806 N N . THR A 1 224 ? -19.687 0.930 17.724 1.00 93.69 224 THR A N 1
ATOM 1807 C CA . THR A 1 224 ? -19.693 1.834 18.881 1.00 93.69 224 THR A CA 1
ATOM 1808 C C . THR A 1 224 ? -18.691 2.978 18.729 1.00 93.69 224 THR A C 1
ATOM 1810 O O . THR A 1 224 ? -19.036 4.120 19.012 1.00 93.69 224 THR A O 1
ATOM 1813 N N . ILE A 1 225 ? -17.459 2.703 18.287 1.00 94.12 225 ILE A N 1
ATOM 1814 C CA . ILE A 1 225 ? -16.423 3.744 18.136 1.00 94.12 225 ILE A CA 1
ATOM 1815 C C . ILE A 1 225 ? -16.767 4.710 17.008 1.00 94.12 225 ILE A C 1
ATOM 1817 O O . ILE A 1 225 ? -16.610 5.921 17.147 1.00 94.12 225 ILE A O 1
ATOM 1821 N N . CYS A 1 226 ? -17.237 4.173 15.888 1.00 94.44 226 CYS A N 1
ATOM 1822 C CA . CYS A 1 226 ? -17.326 4.924 14.649 1.00 94.44 226 CYS A CA 1
ATOM 1823 C C . CYS A 1 226 ? -18.669 5.639 14.456 1.00 94.44 226 CYS A C 1
ATOM 1825 O O . CYS A 1 226 ? -18.798 6.472 13.560 1.00 94.44 226 CYS A O 1
ATOM 1827 N N . SER A 1 227 ? -19.666 5.396 15.317 1.00 88.56 227 SER A N 1
ATOM 1828 C CA . SER A 1 227 ? -20.964 6.078 15.227 1.00 88.56 227 SER A CA 1
ATOM 1829 C C . SER A 1 227 ? -20.849 7.601 15.351 1.00 88.56 227 SER A C 1
ATOM 1831 O O . SER A 1 227 ? -21.643 8.318 14.750 1.00 88.56 227 SER A O 1
ATOM 1833 N N . GLY A 1 228 ? -19.866 8.096 16.114 1.00 81.00 228 GLY A N 1
ATOM 1834 C CA . GLY A 1 228 ? -19.622 9.530 16.305 1.00 81.00 228 GLY A CA 1
ATOM 1835 C C . GLY A 1 228 ? -18.713 10.173 15.254 1.00 81.00 228 GLY A C 1
ATOM 1836 O O . GLY A 1 228 ? -18.719 11.392 15.121 1.00 81.00 228 GLY A O 1
ATOM 1837 N N . THR A 1 229 ? -17.943 9.382 14.503 1.00 83.00 229 THR A N 1
ATOM 1838 C CA . THR A 1 229 ? -16.946 9.884 13.539 1.00 83.00 229 THR A CA 1
ATOM 1839 C C . THR A 1 229 ? -17.363 9.693 12.084 1.00 83.00 229 THR A C 1
ATOM 1841 O O . THR A 1 229 ? -16.733 10.255 11.192 1.00 83.00 229 THR A O 1
ATOM 1844 N N . ARG A 1 230 ? -18.453 8.957 11.826 1.00 81.00 230 ARG A N 1
ATOM 1845 C CA . ARG A 1 230 ? -18.917 8.622 10.473 1.00 81.00 230 ARG A CA 1
ATOM 1846 C C . ARG A 1 230 ? -19.083 9.839 9.557 1.00 81.00 230 ARG A C 1
ATOM 1848 O O . ARG A 1 230 ? -18.657 9.788 8.415 1.00 81.00 230 ARG A O 1
ATOM 1855 N N . ALA A 1 231 ? -19.648 10.942 10.048 1.00 82.25 231 ALA A N 1
ATOM 1856 C CA . ALA A 1 231 ? -19.878 12.142 9.233 1.00 82.25 231 ALA A CA 1
ATOM 1857 C C . ALA A 1 231 ? -18.587 12.801 8.708 1.00 82.25 231 ALA A C 1
ATOM 1859 O O . ALA A 1 231 ? -18.648 13.614 7.794 1.00 82.25 231 ALA A O 1
ATOM 1860 N N . HIS A 1 232 ? -17.431 12.487 9.298 1.00 84.56 232 HIS A N 1
ATOM 1861 C CA . HIS A 1 232 ? -16.143 13.021 8.864 1.00 84.56 232 HIS A CA 1
ATOM 1862 C C . HIS A 1 232 ? -15.491 12.179 7.754 1.00 84.56 232 HIS A C 1
ATOM 1864 O O . HIS A 1 232 ? -14.665 12.695 7.004 1.00 84.56 232 HIS A O 1
ATOM 1870 N N . PHE A 1 233 ? -15.840 10.893 7.651 1.00 89.19 233 PHE A N 1
ATOM 1871 C CA . PHE A 1 233 ? -15.142 9.932 6.793 1.00 89.19 233 PHE A CA 1
ATOM 1872 C C . PHE A 1 233 ? -15.995 9.343 5.658 1.00 89.19 233 PHE A C 1
ATOM 1874 O O . PHE A 1 233 ? -15.539 8.421 4.983 1.00 89.19 233 PHE A O 1
ATOM 1881 N N . PHE A 1 234 ? -17.213 9.855 5.452 1.00 87.19 234 PHE A N 1
ATOM 1882 C CA . PHE A 1 234 ? -18.147 9.455 4.393 1.00 87.19 234 PHE A CA 1
ATOM 1883 C C . PHE A 1 234 ? -18.793 10.684 3.767 1.00 87.19 234 PHE A C 1
ATOM 1885 O O . PHE A 1 234 ? -18.913 10.686 2.520 1.00 87.19 234 PHE A O 1
#

Foldseek 3Di:
DDKDLADLQDFWKAWQCPDPVLDFGPGTQLVCLLVVCVVPDQLQPQFLLNSQVRSQVRSDRHGMDDDDDCVSRRHGRCVPVPHDPCVVPDDPPPPPPPPPPPPIDMDGPVCRVLVSLVVCVVVVVDDPVSVVVNVVLVVLLVVLLVLLLQLLVVPDDDPVLSCCLQPDQDDQPPPPLLVLQVVLCCVQAAVCVQVVSNVSRSSSSSSVCVVPVDSPVSSVSSNVSRVVVVVVHD

Radius of gyration: 22.46 Å; Cα contacts (8 Å, |Δi|>4): 281; chains: 1; bounding box: 49×52×64 Å

InterPro domains:
  IPR001096 Peptidase C13, legumain [PF01650] (1-82)
  IPR001096 Peptidase C13, legumain [PTHR12000] (1-228)
  IPR046427 Legumain prodomain superfamily [G3DSA:1.10.132.130] (109-233)
  IPR048501 Legumain, prodomain [PF20985] (133-226)
  IPR048501 Legumain, prodomain [cd21115] (111-226)

Nearest PDB structures (foldseek):
  4d3z-assembly1_A  TM=9.072E-01  e=5.349E-14  Cricetulus griseus
  4nom-assembly1_A  TM=8.765E-01  e=4.404E-13  Mus musculus
  4d3y-assembly1_A  TM=8.785E-01  e=4.907E-13  Cricetulus griseus
  5zbi-assembly1_A  TM=8.260E-01  e=1.758E-08  Viola canadensis
  4n6n-assembly1_A  TM=9.359E-01  e=1.117E-04  Homo sapiens

Sequence (234 aa):
YAVTSADYNELGFATYCDNDLDLPCLGAEFSVNWMEDSDRQDITLETLGEQFELVKGLTVLSHVRRYGNMSIGDEPVGWFQGFHKDMLRTDKSSTKSGESHHRRISWPSRDVELRHLQKMKLRGVHSATVNHEISRIQENRRQIEEVFTNLVHQLVLGQNTRRQVLEQKSSVINLDCHDDVVRAFDSICVDVNKHDYALKYMYVLNNLCTKFNDSAKIIGAMRTICSGTRAHFF

Secondary structure (DSSP, 8-state):
-EEESS-TTS--EEE--S-TT--S--EEHHHHHHHHHHTTS-TTT-BHHHHHHHHHHH--SS--EEES-GGGGGSBTHHHH---TTGGG--S--------------EEGGGHHHHHHHHHHHTT---HHHHHHHHHHHHHHHHHHHHHHHHHHHH--SHHHHHHHHH-------HHHHHHHHHHHHHHT--TTT-GGGGGGHHHHHHHHHHH--HHHHHHHHHHHHTTTHHHH-

Solvent-accessible surface area (backbone atoms only — not comparable to full-atom values): 13421 Å² total; per-residue (Å²): 99,50,76,40,55,30,43,99,90,58,58,50,41,24,16,46,45,73,53,95,78,79,50,58,54,77,44,36,43,48,58,49,45,49,52,60,41,59,76,71,50,64,31,78,71,40,24,42,45,56,53,48,57,51,33,43,67,71,23,77,88,32,51,53,42,77,47,77,56,66,74,61,28,74,39,40,38,20,82,78,75,51,75,68,83,69,65,87,64,70,65,98,68,77,67,86,70,75,66,67,78,66,81,67,42,60,41,54,52,94,42,43,68,60,52,41,50,52,50,41,41,75,72,65,57,73,43,74,64,52,56,50,49,52,51,50,54,54,50,52,53,52,54,50,52,47,54,57,50,50,52,42,58,74,75,41,74,59,71,70,55,36,49,46,35,72,68,52,82,71,83,81,80,58,59,67,38,36,52,52,40,50,56,45,37,37,76,50,42,42,30,43,87,84,40,56,74,53,65,76,50,52,48,35,55,38,40,48,32,76,71,63,75,45,38,67,63,55,46,55,50,46,57,67,66,18,67,82,46,30,88,81,38,111